Protein AF-A0A950K5I9-F1 (afdb_monomer)

Radius of gyration: 18.42 Å; Cα contacts (8 Å, |Δi|>4): 299; chains: 1; bounding box: 50×45×49 Å

Foldseek 3Di:
DPVVVVLVVLVVVLVCLLPDAFCADVVLPGRGDCLVNLLSCLVSVPDCPDPSNVVSLVCLQPDADAFLLSLLSSLQNCLSVALQVCLLVLLLSLQQLLQQQAPQLAGAGGGHDPCSVDQADKDFDDDDDDDPDDDDDPDDPPRDDHDDAGIAGEGDHD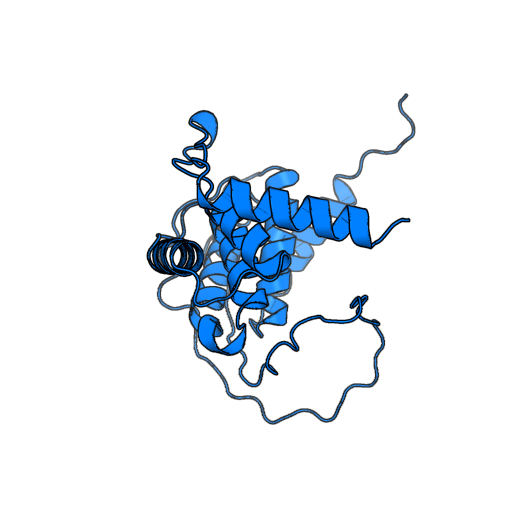HHHHNDHDDVSRVSSVSSVVSSVSSRYDYDDPSVVSNVVCVVVVDDDPPDD

Secondary structure (DSSP, 8-state):
--HHHHHHHHHHHHHHHTTPPPPPBGGGTBS--HHHHHHHHHHTT--TT-HHHHHHHHHHHHS----HHHHHHHHHHHHHHHTTTTHHHHHHHHHHHHHTB-TTS-B-S----GGGG----EEEPP--------------TTPPPPPPP-EEEE----S---S--BHHHHHHHHHHHHHHHHTTEE--HHHHHHHHHHHHHTPPPS---

pLDDT: mean 87.76, std 17.16, range [29.97, 98.56]

Mean predicted aligned error: 7.02 Å

Sequence (209 aa):
MDQTRVDGAVRKGLAYLKTAKTPGFDYAKIADTYELVLLTFVTGGVSETDDKYQEYLKRLLEEPLERTYKVVLQAMILEEIDRVKFQGRIAQCAQFLLDNQCVNGQWSYGEPSAYVKDPGPSTAVATPAPSRDGAREFGAPGKKEKPKVRSKIAVKKMKDGPATGDNSNSQYAALGLRACHDAGILLPKDPMQLARKWWIESQHDKSED

Structure (mmCIF, N/CA/C/O backbone):
data_AF-A0A950K5I9-F1
#
_entry.id   AF-A0A950K5I9-F1
#
loop_
_atom_site.group_PDB
_atom_site.id
_atom_site.type_symbol
_atom_site.label_atom_id
_atom_site.label_alt_id
_atom_site.label_comp_id
_atom_site.label_asym_id
_atom_site.label_entity_id
_atom_site.label_seq_id
_atom_site.pdbx_PDB_ins_code
_atom_site.Cartn_x
_atom_site.Cartn_y
_atom_site.Cartn_z
_atom_site.occupancy
_atom_site.B_iso_or_equiv
_atom_site.auth_seq_id
_atom_site.auth_comp_id
_atom_site.auth_asym_id
_atom_site.auth_atom_id
_atom_site.pdbx_PDB_model_num
ATOM 1 N N . MET A 1 1 ? 0.976 -15.305 28.894 1.00 67.38 1 MET A N 1
ATOM 2 C CA . MET A 1 1 ? 0.671 -13.872 28.687 1.00 67.38 1 MET A CA 1
ATOM 3 C C . MET A 1 1 ? -0.686 -13.580 29.298 1.00 67.38 1 MET A C 1
ATOM 5 O O . MET A 1 1 ? -1.560 -14.426 29.186 1.00 67.38 1 MET A O 1
ATOM 9 N N . ASP A 1 2 ? -0.854 -12.424 29.937 1.00 89.88 2 ASP A N 1
ATOM 10 C CA . ASP A 1 2 ? -2.157 -11.961 30.429 1.00 89.88 2 ASP A CA 1
ATOM 11 C C . ASP A 1 2 ? -2.895 -11.226 29.301 1.00 89.88 2 ASP A C 1
ATOM 13 O O . ASP A 1 2 ? -2.560 -10.084 28.975 1.00 89.88 2 ASP A O 1
ATOM 17 N N . GLN A 1 3 ? -3.873 -11.900 28.689 1.00 89.50 3 GLN A N 1
ATOM 18 C CA . GLN A 1 3 ? -4.628 -11.364 27.554 1.00 89.50 3 GLN A CA 1
ATOM 19 C C . GLN A 1 3 ? -5.421 -10.104 27.929 1.00 89.50 3 GLN A C 1
ATOM 21 O O . GLN A 1 3 ? -5.460 -9.151 27.158 1.00 89.50 3 GLN A O 1
ATOM 26 N N . THR A 1 4 ? -5.960 -10.031 29.148 1.00 91.25 4 THR A N 1
ATOM 27 C CA . THR A 1 4 ? -6.748 -8.878 29.615 1.00 91.25 4 THR A CA 1
ATOM 28 C C . THR A 1 4 ? -5.899 -7.613 29.668 1.00 91.25 4 THR A C 1
ATOM 30 O O . THR A 1 4 ? -6.337 -6.529 29.272 1.00 91.25 4 THR A O 1
ATOM 33 N N . ARG A 1 5 ? -4.654 -7.742 30.141 1.00 92.50 5 ARG A N 1
ATOM 34 C CA . ARG A 1 5 ? -3.698 -6.631 30.169 1.00 92.50 5 ARG A CA 1
ATOM 35 C C . ARG A 1 5 ? -3.308 -6.185 28.760 1.00 92.50 5 ARG A C 1
ATOM 37 O O . ARG A 1 5 ? -3.193 -4.980 28.531 1.00 92.50 5 ARG A O 1
ATOM 44 N N . VAL A 1 6 ? -3.130 -7.128 27.832 1.00 89.31 6 VAL A N 1
ATOM 45 C CA . VAL A 1 6 ? -2.849 -6.834 26.416 1.00 89.31 6 VAL A CA 1
ATOM 46 C C . VAL A 1 6 ? -4.018 -6.072 25.788 1.00 89.31 6 VAL A C 1
ATOM 48 O O . VAL A 1 6 ? -3.818 -4.972 25.274 1.00 89.31 6 VAL A O 1
ATOM 51 N N . ASP A 1 7 ? -5.246 -6.568 25.927 1.00 86.81 7 ASP A N 1
ATOM 52 C CA . ASP A 1 7 ? -6.447 -5.930 25.370 1.00 86.81 7 ASP A CA 1
ATOM 53 C C . ASP A 1 7 ? -6.703 -4.549 25.997 1.00 86.81 7 ASP A C 1
ATOM 55 O O . ASP A 1 7 ? -7.134 -3.600 25.337 1.00 86.81 7 ASP A O 1
ATOM 59 N N . GLY A 1 8 ? -6.405 -4.401 27.291 1.00 90.69 8 GLY A N 1
ATOM 60 C CA . GLY A 1 8 ? -6.431 -3.116 27.985 1.00 90.69 8 GLY A CA 1
ATOM 61 C C . GLY A 1 8 ? -5.440 -2.104 27.402 1.00 90.69 8 GLY A C 1
ATOM 62 O O . GLY A 1 8 ? -5.790 -0.933 27.245 1.00 90.69 8 GLY A O 1
ATOM 63 N N . ALA A 1 9 ? -4.226 -2.539 27.057 1.00 93.00 9 ALA A N 1
ATOM 64 C CA . ALA A 1 9 ? -3.223 -1.686 26.423 1.00 93.00 9 ALA A CA 1
ATOM 65 C C . ALA A 1 9 ? -3.631 -1.288 24.995 1.00 93.00 9 ALA A C 1
ATOM 67 O O . ALA A 1 9 ? -3.554 -0.106 24.657 1.00 93.00 9 ALA A O 1
ATOM 68 N N . VAL A 1 10 ? -4.147 -2.235 24.201 1.00 90.56 10 VAL A N 1
ATOM 69 C CA . VAL A 1 10 ? -4.661 -1.976 22.844 1.00 90.56 10 VAL A CA 1
ATOM 70 C C . VAL A 1 10 ? -5.763 -0.916 22.879 1.00 90.56 10 VAL A C 1
ATOM 72 O O . VAL A 1 10 ? -5.663 0.093 22.184 1.00 90.56 10 VAL A O 1
ATOM 75 N N . ARG A 1 11 ? -6.770 -1.068 23.751 1.00 90.56 11 ARG A N 1
ATOM 76 C CA . ARG A 1 11 ? -7.866 -0.089 23.870 1.00 90.56 11 ARG A CA 1
ATOM 77 C C . ARG A 1 11 ? -7.378 1.316 24.223 1.00 90.56 11 ARG A C 1
ATOM 79 O O . ARG A 1 11 ? -7.862 2.286 23.646 1.00 90.56 11 ARG A O 1
ATOM 86 N N . LYS A 1 12 ? -6.416 1.438 25.144 1.00 95.44 12 LYS A N 1
ATOM 87 C CA . LYS A 1 12 ? -5.829 2.738 25.514 1.00 95.44 12 LYS A CA 1
ATOM 88 C C . LYS A 1 12 ? -5.071 3.373 24.349 1.00 95.44 12 LYS A C 1
ATOM 90 O O . LYS A 1 12 ? -5.231 4.566 24.113 1.00 95.44 12 LYS A O 1
ATOM 95 N N . GLY A 1 13 ? -4.296 2.578 23.609 1.00 95.69 13 GLY A N 1
ATOM 96 C CA . GLY A 1 13 ? -3.590 3.037 22.412 1.00 95.69 13 GLY A CA 1
ATOM 97 C C . GLY A 1 13 ? -4.551 3.549 21.339 1.00 95.69 13 GLY A C 1
ATOM 98 O O . GLY A 1 13 ? -4.384 4.662 20.849 1.00 95.69 13 GLY A O 1
ATOM 99 N N . LEU A 1 14 ? -5.610 2.791 21.040 1.00 93.69 14 LEU A N 1
ATOM 100 C CA . LEU A 1 14 ? -6.636 3.203 20.077 1.00 93.69 14 LEU A CA 1
ATOM 101 C C . LEU A 1 14 ? -7.353 4.486 20.514 1.00 93.69 14 LEU A C 1
ATOM 103 O O . LEU A 1 14 ? -7.553 5.376 19.696 1.00 93.69 14 LEU A O 1
ATOM 107 N N . ALA A 1 15 ? -7.702 4.613 21.799 1.00 95.06 15 ALA A N 1
ATOM 108 C CA . ALA A 1 15 ? -8.333 5.821 22.329 1.00 95.06 15 ALA A CA 1
ATOM 109 C C . ALA A 1 15 ? -7.427 7.058 22.206 1.00 95.06 15 ALA A C 1
ATOM 111 O O . ALA A 1 15 ? -7.902 8.122 21.819 1.00 95.06 15 ALA A O 1
ATOM 112 N N . TYR A 1 16 ? -6.128 6.913 22.482 1.00 97.38 16 TYR A N 1
ATOM 113 C CA . TYR A 1 16 ? -5.149 7.984 22.287 1.00 97.38 16 TYR A CA 1
ATOM 114 C C . TYR A 1 16 ? -5.026 8.388 20.811 1.00 97.38 16 TYR A C 1
ATOM 116 O O . TYR A 1 16 ? -5.073 9.569 20.476 1.00 97.38 16 TYR A O 1
ATOM 124 N N . LEU A 1 17 ? -4.922 7.411 19.909 1.00 96.25 17 LEU A N 1
ATOM 125 C CA . LEU A 1 17 ? -4.746 7.667 18.479 1.00 96.25 17 LEU A CA 1
ATOM 126 C C . LEU A 1 17 ? -5.939 8.381 17.825 1.00 96.25 17 LEU A C 1
ATOM 128 O O . LEU A 1 17 ? -5.758 9.034 16.803 1.00 96.25 17 LEU A O 1
ATOM 132 N N . LYS A 1 18 ? -7.141 8.322 18.414 1.00 95.06 18 LYS A N 1
ATOM 133 C CA . LYS A 1 18 ? -8.302 9.096 17.934 1.00 95.06 18 LYS A CA 1
ATOM 134 C C . LYS A 1 18 ? -8.146 1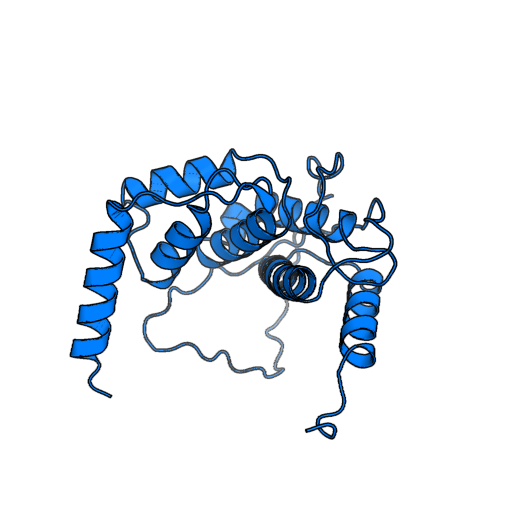0.607 18.106 1.00 95.06 18 LYS A C 1
ATOM 136 O O . LYS A 1 18 ? -8.784 11.362 17.378 1.00 95.06 18 LYS A O 1
ATOM 141 N N . THR A 1 19 ? -7.326 11.052 19.056 1.00 95.25 19 THR A N 1
ATOM 142 C CA . THR A 1 19 ? -7.135 12.478 19.369 1.00 95.25 19 THR A CA 1
ATOM 143 C C . THR A 1 19 ? -5.732 12.982 19.039 1.00 95.25 19 THR A C 1
ATOM 145 O O . THR A 1 19 ? -5.515 14.192 18.964 1.00 95.25 19 THR A O 1
ATOM 148 N N . ALA A 1 20 ? -4.777 12.075 18.831 1.00 94.19 20 ALA A N 1
ATOM 149 C CA . ALA A 1 20 ? -3.404 12.417 18.505 1.00 94.19 20 ALA A CA 1
ATOM 150 C C . ALA A 1 20 ? -3.291 13.105 17.135 1.00 94.19 20 ALA A C 1
ATOM 152 O O . ALA A 1 20 ? -3.956 12.739 16.166 1.00 94.19 20 ALA A O 1
ATOM 153 N N . LYS A 1 21 ? -2.385 14.083 17.045 1.00 93.12 21 LYS A N 1
ATOM 154 C CA . LYS A 1 21 ? -1.933 14.609 15.754 1.00 93.12 21 LYS A CA 1
ATOM 155 C C . LYS A 1 21 ? -0.969 13.616 15.121 1.00 93.12 21 LYS A C 1
ATOM 157 O O . LYS A 1 21 ? -0.127 13.038 15.806 1.00 93.12 21 LYS A O 1
ATOM 162 N N . THR A 1 22 ? -1.069 13.465 13.814 1.00 93.25 22 THR A N 1
ATOM 163 C CA . THR A 1 22 ? -0.202 12.601 13.020 1.00 93.25 22 THR A CA 1
ATOM 164 C C . THR A 1 22 ? 0.936 13.430 12.418 1.00 93.25 22 THR A C 1
ATOM 166 O O . THR A 1 22 ? 0.691 14.530 11.917 1.00 93.25 22 THR A O 1
ATOM 169 N N . PRO A 1 23 ? 2.200 12.980 12.533 1.00 91.62 23 PRO A N 1
ATOM 170 C CA . PRO A 1 23 ? 3.343 13.756 12.069 1.00 91.62 23 PRO A CA 1
ATOM 171 C C . PRO A 1 23 ? 3.538 13.644 10.552 1.00 91.62 23 PRO A C 1
ATOM 173 O O . PRO A 1 23 ? 3.160 12.647 9.931 1.00 91.62 23 PRO A O 1
ATOM 176 N N . GLY A 1 24 ? 4.195 14.653 9.982 1.00 89.44 24 GLY A N 1
ATOM 177 C CA . GLY A 1 24 ? 4.825 14.596 8.665 1.00 89.44 24 GLY A CA 1
ATOM 178 C C . GLY A 1 24 ? 6.337 14.366 8.763 1.00 89.44 24 GLY A C 1
ATOM 179 O O . GLY A 1 24 ? 6.924 14.417 9.844 1.00 89.44 24 GLY A O 1
ATOM 180 N N . PHE A 1 25 ? 6.968 14.128 7.617 1.00 85.56 25 PHE A N 1
ATOM 181 C CA . PHE A 1 25 ? 8.405 13.946 7.451 1.00 85.56 25 PHE A CA 1
ATOM 182 C C . PHE A 1 25 ? 8.892 14.718 6.218 1.00 85.56 25 PHE A C 1
ATOM 184 O O . PHE A 1 25 ? 8.750 14.254 5.081 1.00 85.56 25 PHE A O 1
ATOM 191 N N . ASP A 1 26 ? 9.501 15.883 6.449 1.00 84.19 26 ASP A N 1
ATOM 192 C CA . ASP A 1 26 ? 9.918 16.807 5.384 1.00 84.19 26 ASP A CA 1
ATOM 193 C C . ASP A 1 26 ? 10.929 16.186 4.414 1.00 84.19 26 ASP A C 1
ATOM 195 O O . ASP A 1 26 ? 10.791 16.331 3.199 1.00 84.19 26 ASP A O 1
ATOM 199 N N . TYR A 1 27 ? 11.905 15.425 4.925 1.00 78.75 27 TYR A N 1
ATOM 200 C CA . TYR A 1 27 ? 12.930 14.784 4.090 1.00 78.75 27 TYR A CA 1
ATOM 201 C C . TYR A 1 27 ? 12.336 13.790 3.077 1.00 78.75 27 TYR A C 1
ATOM 203 O O . TYR A 1 27 ? 12.890 13.603 1.996 1.00 78.75 27 TYR A O 1
ATOM 211 N N . ALA A 1 28 ? 11.192 13.181 3.405 1.00 74.75 28 ALA A N 1
ATOM 212 C CA . ALA A 1 28 ? 10.468 12.250 2.544 1.00 74.75 28 ALA A CA 1
ATOM 213 C C . ALA A 1 28 ? 9.311 12.922 1.780 1.00 74.75 28 ALA A C 1
ATOM 215 O O . ALA A 1 28 ? 8.589 12.248 1.043 1.00 74.75 28 ALA A O 1
ATOM 216 N N . LYS A 1 29 ? 9.120 14.242 1.945 1.00 82.75 29 LYS A N 1
ATOM 217 C CA . LYS A 1 29 ? 7.990 15.012 1.395 1.00 82.75 29 LYS A CA 1
ATOM 218 C C . LYS A 1 29 ? 6.633 14.397 1.760 1.00 82.75 29 LYS A C 1
ATOM 220 O O . LYS A 1 29 ? 5.731 14.323 0.925 1.00 82.75 29 LYS A O 1
ATOM 225 N N . ILE A 1 30 ? 6.504 13.921 2.998 1.00 85.44 30 ILE A N 1
ATOM 226 C CA . ILE A 1 30 ? 5.269 13.355 3.545 1.00 85.44 30 ILE A CA 1
ATOM 227 C C . ILE A 1 30 ? 4.677 14.393 4.492 1.00 85.44 30 ILE A C 1
ATOM 229 O O . ILE A 1 30 ? 5.243 14.651 5.545 1.00 85.44 30 ILE A O 1
ATOM 233 N N . ALA A 1 31 ? 3.543 14.992 4.136 1.00 88.06 31 ALA A N 1
ATOM 234 C CA . ALA A 1 31 ? 2.914 16.008 4.983 1.00 88.06 31 ALA A CA 1
ATOM 235 C C . ALA A 1 31 ? 2.258 15.417 6.243 1.00 88.06 31 ALA A C 1
ATOM 237 O O . ALA A 1 31 ? 2.098 16.110 7.243 1.00 88.06 31 ALA A O 1
ATOM 238 N N . ASP A 1 32 ? 1.852 14.147 6.182 1.00 92.81 32 ASP A N 1
ATOM 239 C CA . ASP A 1 32 ? 1.067 13.475 7.214 1.00 92.81 32 ASP A CA 1
ATOM 240 C C . ASP A 1 32 ? 1.152 11.947 7.041 1.00 92.81 32 ASP A C 1
ATOM 242 O O . ASP A 1 32 ? 1.371 11.462 5.927 1.00 92.81 32 ASP A O 1
ATOM 246 N N . THR A 1 33 ? 0.947 11.209 8.129 1.00 93.81 33 THR A N 1
ATOM 247 C CA . THR A 1 33 ? 1.044 9.745 8.250 1.00 93.81 33 THR A CA 1
ATOM 248 C C . THR A 1 33 ? -0.210 9.097 8.846 1.00 93.81 33 THR A C 1
ATOM 250 O O . THR A 1 33 ? -0.153 8.027 9.461 1.00 93.81 33 THR A O 1
ATOM 253 N N . TYR A 1 34 ? -1.368 9.734 8.676 1.00 96.62 34 TYR A N 1
ATOM 254 C CA . TYR A 1 34 ? -2.659 9.234 9.155 1.00 96.62 34 TYR A CA 1
ATOM 255 C C . TYR A 1 34 ? -3.011 7.814 8.682 1.00 96.62 34 TYR A C 1
ATOM 257 O O . TYR A 1 34 ? -3.768 7.118 9.356 1.00 96.62 34 TYR A O 1
ATOM 265 N N . GLU A 1 35 ? -2.439 7.335 7.577 1.00 96.50 35 GLU A N 1
ATOM 266 C CA . GLU A 1 35 ? -2.636 5.973 7.077 1.00 96.50 35 GLU A CA 1
ATOM 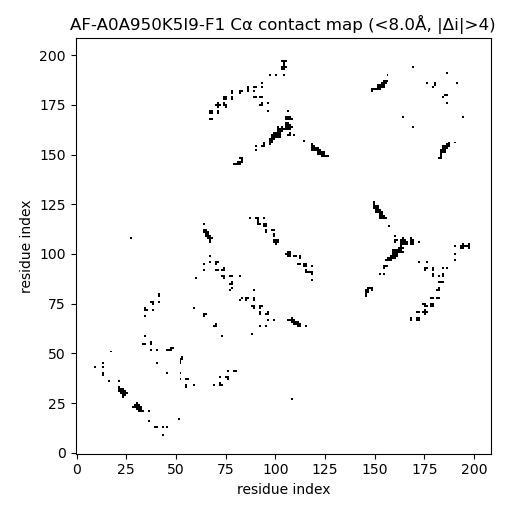267 C C . GLU A 1 35 ? -2.120 4.926 8.065 1.00 96.50 35 GLU A C 1
ATOM 269 O O . GLU A 1 35 ? -2.731 3.871 8.211 1.00 96.50 35 GLU A O 1
ATOM 274 N N . LEU A 1 36 ? -1.042 5.218 8.801 1.00 96.06 36 LEU A N 1
ATOM 275 C CA . LEU A 1 36 ? -0.555 4.332 9.862 1.00 96.06 36 LEU A CA 1
ATOM 276 C C . LEU A 1 36 ? -1.572 4.228 11.004 1.00 96.06 36 LEU A C 1
ATOM 278 O O . LEU A 1 36 ? -1.792 3.146 11.555 1.00 96.06 36 LEU A O 1
ATOM 282 N N . VAL A 1 37 ? -2.231 5.340 11.336 1.00 97.38 37 VAL A N 1
ATOM 283 C CA . VAL A 1 37 ? -3.291 5.356 12.349 1.00 97.38 37 VAL A CA 1
ATOM 284 C C . VAL A 1 37 ? -4.517 4.599 11.853 1.00 97.38 37 VAL A C 1
ATOM 286 O O . VAL A 1 37 ? -5.044 3.766 12.587 1.00 97.38 37 VAL A O 1
ATOM 289 N N . LEU A 1 38 ? -4.928 4.803 10.600 1.00 97.69 38 LEU A N 1
ATOM 290 C CA . LEU A 1 38 ? -6.046 4.065 10.018 1.00 97.69 38 LEU A CA 1
ATOM 291 C C . LEU A 1 38 ? -5.760 2.559 9.937 1.00 97.69 38 LEU A C 1
ATOM 293 O O . LEU A 1 38 ? -6.611 1.765 10.327 1.00 97.69 38 LEU A O 1
ATOM 297 N N . LEU A 1 39 ? -4.559 2.144 9.521 1.00 96.56 39 LEU A N 1
ATOM 298 C CA . LEU A 1 39 ? -4.157 0.733 9.549 1.00 96.56 39 LEU A CA 1
ATOM 299 C C . LEU A 1 39 ? -4.232 0.156 10.969 1.00 96.56 39 LEU A C 1
ATOM 301 O O . LEU A 1 39 ? -4.694 -0.972 11.164 1.00 96.56 39 LEU A O 1
ATOM 305 N N . THR A 1 40 ? -3.831 0.944 11.969 1.00 95.62 40 THR A N 1
ATOM 306 C CA . THR A 1 40 ? -3.937 0.560 13.382 1.00 95.62 40 THR A CA 1
ATOM 307 C C . THR A 1 40 ? -5.396 0.431 13.820 1.00 95.62 40 THR A C 1
ATOM 309 O O . THR A 1 40 ? -5.730 -0.511 14.532 1.00 95.62 40 THR A O 1
ATOM 312 N N . PHE A 1 41 ? -6.288 1.319 13.372 1.00 95.25 41 PHE A N 1
ATOM 313 C CA . PHE A 1 41 ? -7.724 1.233 13.650 1.00 95.25 41 PHE A CA 1
ATOM 314 C C . PHE A 1 41 ? -8.361 -0.015 13.047 1.00 95.25 41 PHE A C 1
ATOM 316 O O . PHE A 1 41 ? -9.081 -0.722 13.751 1.00 95.25 41 PHE A O 1
ATOM 323 N N . VAL A 1 42 ? -8.058 -0.307 11.780 1.00 93.62 42 VAL A N 1
ATOM 324 C CA . VAL A 1 42 ? -8.535 -1.510 11.086 1.00 93.62 42 VAL A CA 1
ATOM 325 C C . VAL A 1 42 ? -8.062 -2.767 11.817 1.00 93.62 42 VAL A C 1
ATOM 327 O O . VAL A 1 42 ? -8.870 -3.621 12.172 1.00 93.62 42 VAL A O 1
ATOM 330 N N . THR A 1 43 ? -6.766 -2.848 12.124 1.00 90.25 43 THR A N 1
ATOM 331 C CA . THR A 1 43 ? -6.174 -4.012 12.805 1.00 90.25 43 THR A CA 1
ATOM 332 C C . THR A 1 43 ? -6.662 -4.150 14.251 1.00 90.25 43 THR A C 1
ATOM 334 O O . THR A 1 43 ? -6.836 -5.257 14.752 1.00 90.25 43 THR A O 1
ATOM 337 N N . GLY A 1 44 ? -6.887 -3.024 14.931 1.00 88.25 44 GLY A N 1
ATOM 338 C CA . GLY A 1 44 ? -7.352 -2.958 16.314 1.00 88.25 44 GLY A CA 1
ATOM 339 C C . GLY A 1 44 ? -8.866 -3.097 16.490 1.00 88.25 44 GLY A C 1
ATOM 340 O O . GLY A 1 44 ? -9.339 -3.016 17.622 1.00 88.25 44 GLY A O 1
ATOM 341 N N . GLY A 1 45 ? -9.629 -3.284 15.408 1.00 88.31 45 GLY A N 1
ATOM 342 C CA . GLY A 1 45 ? -11.076 -3.500 15.468 1.00 88.31 45 GLY A CA 1
ATOM 343 C C . GLY A 1 45 ? -11.888 -2.261 15.856 1.00 88.31 45 GLY A C 1
ATOM 344 O O . GLY A 1 45 ? -12.954 -2.388 16.459 1.00 88.31 45 GLY A O 1
ATOM 345 N N . VAL A 1 46 ? -11.404 -1.057 15.538 1.00 92.12 46 VAL A N 1
ATOM 346 C CA . VAL A 1 46 ? -12.230 0.156 15.646 1.00 92.12 46 VAL A CA 1
ATOM 347 C C . VAL A 1 46 ? -13.398 0.041 14.663 1.00 92.12 46 VAL A C 1
ATOM 349 O O . VAL A 1 46 ? -13.206 -0.377 13.523 1.00 92.12 46 VAL A O 1
ATOM 352 N N . SER A 1 47 ? -14.607 0.403 15.108 1.00 91.31 47 SER A N 1
ATOM 353 C CA . SER A 1 47 ? -15.804 0.366 14.259 1.00 91.31 47 SER A CA 1
ATOM 354 C C . SER A 1 47 ? -15.603 1.191 12.991 1.00 91.31 47 SER A C 1
ATOM 356 O O . SER A 1 47 ? -15.159 2.335 13.065 1.00 91.31 47 SER A O 1
ATOM 358 N N . GLU A 1 48 ? -16.021 0.656 11.843 1.00 90.06 48 GLU A N 1
ATOM 359 C CA . GLU A 1 48 ? -16.030 1.413 10.588 1.00 90.06 48 GLU A CA 1
ATOM 360 C C . GLU A 1 48 ? -16.949 2.636 10.674 1.00 90.06 48 GLU A C 1
ATOM 362 O O . GLU A 1 48 ? -16.734 3.597 9.957 1.00 90.06 48 GLU A O 1
ATOM 367 N N . THR A 1 49 ? -17.945 2.651 11.561 1.00 92.75 49 THR A N 1
ATOM 368 C CA . THR A 1 49 ? -18.833 3.811 11.755 1.00 92.75 49 THR A CA 1
ATOM 369 C C . THR A 1 49 ? -18.235 4.908 12.639 1.00 92.75 49 THR A C 1
ATOM 371 O O . THR A 1 49 ? -18.932 5.866 12.950 1.00 92.75 49 THR A O 1
ATOM 374 N N . ASP A 1 50 ? -17.000 4.752 13.120 1.00 95.81 50 ASP A N 1
ATOM 375 C CA . ASP A 1 50 ? -16.319 5.773 13.918 1.00 95.81 50 ASP A CA 1
ATOM 376 C C . ASP A 1 50 ? -15.962 6.995 13.056 1.00 95.81 50 ASP A C 1
ATOM 378 O O . ASP A 1 50 ? -15.425 6.856 11.956 1.00 95.81 50 ASP A O 1
ATOM 382 N N . ASP A 1 51 ? -16.230 8.201 13.561 1.00 97.62 51 ASP A N 1
ATOM 383 C CA . ASP A 1 51 ? -16.045 9.440 12.795 1.00 97.62 51 ASP A CA 1
ATOM 384 C C . ASP A 1 51 ? -14.597 9.628 12.329 1.00 97.62 51 ASP A C 1
ATOM 386 O O . ASP A 1 51 ? -14.352 10.010 11.182 1.00 97.62 51 ASP A O 1
ATOM 390 N N . LYS A 1 52 ? -13.617 9.309 13.188 1.00 96.81 52 LYS A N 1
ATOM 391 C CA . LYS A 1 52 ? -12.196 9.475 12.859 1.00 96.81 52 LYS A CA 1
ATOM 392 C C . LYS A 1 52 ? -11.734 8.436 11.847 1.00 96.81 52 LYS A C 1
ATOM 394 O O . LYS A 1 52 ? -10.928 8.733 10.965 1.00 96.81 52 LYS A O 1
ATOM 399 N N . TYR A 1 53 ? -12.273 7.224 11.952 1.00 97.06 53 TYR A N 1
ATOM 400 C CA . TYR A 1 53 ? -12.080 6.182 10.951 1.00 97.06 53 TYR A CA 1
ATOM 401 C C . TYR A 1 53 ? -12.595 6.636 9.579 1.00 97.06 53 TYR A C 1
ATOM 403 O O . TYR A 1 53 ? -11.866 6.545 8.591 1.00 97.06 53 TYR A O 1
ATOM 411 N N . GLN A 1 54 ? -13.827 7.152 9.512 1.00 97.88 54 GLN A N 1
ATOM 412 C CA . GLN A 1 54 ? -14.435 7.613 8.260 1.00 97.88 54 GLN A CA 1
ATOM 413 C C . GLN A 1 54 ? -13.715 8.831 7.675 1.00 97.88 54 GLN A C 1
ATOM 415 O O . GLN A 1 54 ? -13.508 8.883 6.463 1.00 97.88 54 GLN A O 1
ATOM 420 N N . GLU A 1 55 ? -13.270 9.770 8.516 1.00 97.38 55 GLU A N 1
ATOM 421 C CA . GLU A 1 55 ? -12.430 10.904 8.110 1.00 97.38 55 GLU A CA 1
ATOM 422 C C . GLU A 1 55 ? -11.171 10.419 7.374 1.00 97.38 55 GLU A C 1
ATOM 424 O O . GLU A 1 55 ? -10.898 10.838 6.246 1.00 97.38 55 GLU A O 1
ATOM 429 N N . TYR A 1 56 ? -10.423 9.497 7.985 1.00 98.00 56 TYR A N 1
ATOM 430 C CA . TYR A 1 56 ? -9.189 8.976 7.405 1.00 98.00 56 TYR A CA 1
ATOM 431 C C . TYR A 1 56 ? -9.425 8.084 6.191 1.00 98.00 56 TYR A C 1
ATOM 433 O O . TYR A 1 56 ? -8.676 8.189 5.223 1.00 98.00 56 TYR A O 1
ATOM 441 N N . LEU A 1 57 ? -10.466 7.249 6.188 1.00 97.88 57 LEU A N 1
ATOM 442 C CA . LEU A 1 57 ? -10.802 6.439 5.017 1.00 97.88 57 LEU A CA 1
ATOM 443 C C . LEU A 1 57 ? -11.185 7.324 3.826 1.00 97.88 57 LEU A C 1
ATOM 445 O O . LEU A 1 57 ? -10.726 7.079 2.711 1.00 97.88 57 LEU A O 1
ATOM 449 N N . LYS A 1 58 ? -11.984 8.372 4.054 1.00 97.94 58 LYS A N 1
ATOM 450 C CA . LYS A 1 58 ? -12.338 9.341 3.014 1.00 97.94 58 LYS A CA 1
ATOM 451 C C . LYS A 1 58 ? -11.086 9.999 2.441 1.00 97.94 58 LYS A C 1
ATOM 453 O O . LYS A 1 58 ? -10.879 9.957 1.231 1.00 97.94 58 LYS A O 1
ATOM 458 N N . ARG A 1 59 ? -10.229 10.541 3.310 1.00 97.12 59 ARG A N 1
ATOM 459 C CA . ARG A 1 59 ? -8.983 11.196 2.898 1.00 97.12 59 ARG A CA 1
ATOM 460 C C . ARG A 1 59 ? -8.086 10.252 2.096 1.00 97.12 59 ARG A C 1
ATOM 462 O O . ARG A 1 59 ? -7.610 10.634 1.034 1.00 97.12 59 ARG A O 1
ATOM 469 N N . LEU A 1 60 ? -7.941 9.009 2.553 1.00 96.81 60 LEU A N 1
ATOM 470 C CA . LEU A 1 60 ? -7.176 7.970 1.870 1.00 96.81 60 LEU A C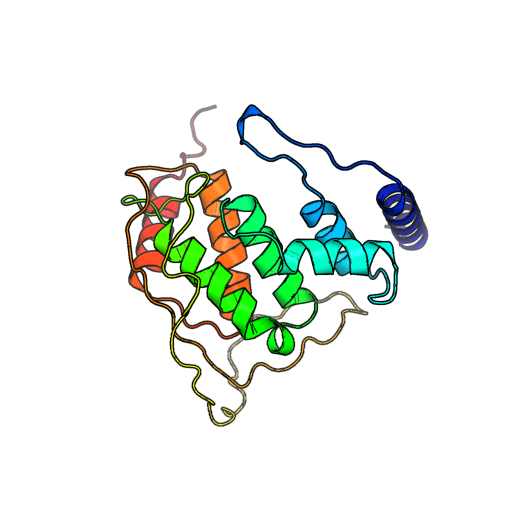A 1
ATOM 471 C C . LEU A 1 60 ? -7.698 7.740 0.446 1.00 96.81 60 LEU A C 1
ATOM 473 O O . LEU A 1 60 ? -6.910 7.697 -0.496 1.00 96.81 60 LEU A O 1
ATOM 477 N N . LEU A 1 61 ? -9.015 7.616 0.264 1.00 96.31 61 LEU A N 1
ATOM 478 C CA . LEU A 1 61 ? -9.632 7.397 -1.050 1.00 96.31 61 LEU A CA 1
ATOM 479 C C . LEU A 1 61 ? -9.495 8.600 -2.001 1.00 96.31 61 LEU A C 1
ATOM 481 O O . LEU A 1 61 ? -9.415 8.397 -3.213 1.00 96.31 61 LEU A O 1
ATOM 485 N N . GLU A 1 62 ? -9.464 9.822 -1.470 1.00 95.25 62 GLU A N 1
ATOM 486 C CA . GLU A 1 62 ? -9.365 11.067 -2.245 1.00 95.25 62 GLU A CA 1
ATOM 487 C C . GLU A 1 62 ? -7.918 11.447 -2.604 1.00 95.25 62 GLU A C 1
ATOM 489 O O . GLU A 1 62 ? -7.692 12.152 -3.589 1.00 95.25 62 GLU A O 1
ATOM 494 N N . GLU A 1 63 ? -6.928 10.983 -1.838 1.00 93.31 63 GLU A N 1
ATOM 495 C CA . GLU A 1 63 ? -5.532 11.387 -2.008 1.00 93.31 63 GLU A CA 1
ATOM 496 C C . GLU A 1 63 ? -4.917 10.852 -3.320 1.00 93.31 63 GLU A C 1
ATOM 498 O O . GLU A 1 63 ? -5.156 9.700 -3.701 1.00 93.31 63 GLU A O 1
ATOM 503 N N . PRO A 1 64 ? -4.112 11.644 -4.054 1.00 94.31 64 PRO A N 1
ATOM 504 C CA . PRO A 1 64 ? -3.404 11.144 -5.228 1.00 94.31 64 PRO A CA 1
ATOM 505 C C . PRO A 1 64 ? -2.356 10.078 -4.864 1.00 94.31 64 PRO A C 1
ATOM 507 O O . PRO A 1 64 ? -1.735 10.101 -3.801 1.00 94.31 64 PRO A O 1
ATOM 510 N N . LEU A 1 65 ? -2.129 9.131 -5.781 1.00 95.62 65 LEU A N 1
ATOM 511 C CA . LEU A 1 65 ? -1.085 8.114 -5.630 1.00 95.62 65 LEU A CA 1
ATOM 512 C C . LEU A 1 65 ? 0.269 8.693 -6.049 1.00 95.62 65 LEU A C 1
ATOM 514 O O . LEU A 1 65 ? 0.571 8.764 -7.241 1.00 95.62 65 LEU A O 1
ATOM 518 N N . GLU A 1 66 ? 1.077 9.109 -5.075 1.00 93.19 66 GLU A N 1
ATOM 519 C CA . GLU A 1 66 ? 2.340 9.812 -5.358 1.00 93.19 66 GLU A CA 1
ATOM 520 C C . GLU A 1 66 ? 3.564 9.228 -4.648 1.00 93.19 66 GLU A C 1
ATOM 522 O O . GLU A 1 66 ? 4.689 9.470 -5.083 1.00 93.19 66 GLU A O 1
ATOM 527 N N . ARG A 1 67 ? 3.370 8.477 -3.555 1.00 94.44 67 ARG A N 1
ATOM 528 C CA . ARG A 1 67 ? 4.457 8.008 -2.681 1.00 94.44 67 ARG A CA 1
ATOM 529 C C . ARG A 1 67 ? 4.325 6.535 -2.334 1.00 94.44 67 ARG A C 1
ATOM 531 O O . ARG A 1 67 ? 3.290 6.127 -1.812 1.00 94.44 67 ARG A O 1
ATOM 538 N N . THR A 1 68 ? 5.399 5.769 -2.524 1.00 95.81 68 THR A N 1
ATOM 539 C CA . THR A 1 68 ? 5.426 4.308 -2.321 1.00 95.81 68 THR A CA 1
ATOM 540 C C . THR A 1 68 ? 4.849 3.887 -0.970 1.00 95.81 68 THR A C 1
ATOM 542 O O . THR A 1 68 ? 3.906 3.103 -0.947 1.00 95.81 68 THR A O 1
ATOM 545 N N . TYR A 1 69 ? 5.315 4.461 0.146 1.00 94.50 69 TYR A N 1
ATOM 546 C CA . TYR A 1 69 ? 4.786 4.140 1.481 1.00 94.50 69 TYR A CA 1
ATOM 547 C C . TYR A 1 69 ? 3.276 4.355 1.600 1.00 94.50 69 TYR A C 1
ATOM 549 O O . TYR A 1 69 ? 2.558 3.479 2.079 1.00 94.50 69 TYR A O 1
ATOM 557 N N . LYS A 1 70 ? 2.783 5.503 1.129 1.00 95.44 70 LYS A N 1
ATOM 558 C CA . LYS A 1 70 ? 1.364 5.860 1.219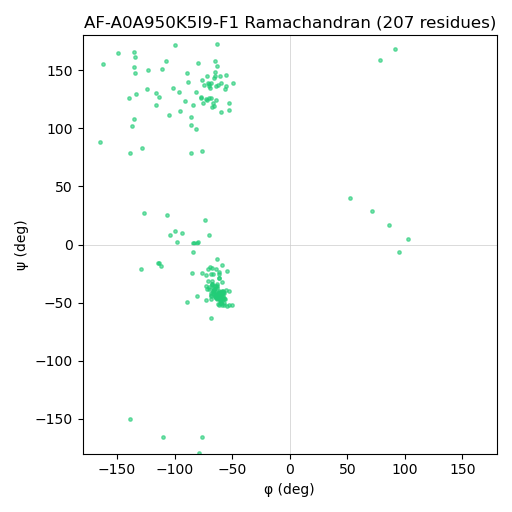 1.00 95.44 70 LYS A CA 1
ATOM 559 C C . LYS A 1 70 ? 0.499 4.916 0.387 1.00 95.44 70 LYS A C 1
ATOM 561 O O . LYS A 1 70 ? -0.514 4.418 0.868 1.00 95.44 70 LYS A O 1
ATOM 566 N N . VAL A 1 71 ? 0.940 4.615 -0.834 1.00 97.38 71 VAL A N 1
ATOM 567 C CA . VAL A 1 71 ? 0.232 3.711 -1.750 1.00 97.38 71 VAL A CA 1
ATOM 568 C C . VAL A 1 71 ? 0.218 2.273 -1.224 1.00 97.38 71 VAL A C 1
ATOM 570 O O . VAL A 1 71 ? -0.809 1.600 -1.301 1.00 97.38 71 VAL A O 1
ATOM 573 N N . VAL A 1 72 ? 1.325 1.804 -0.642 1.00 98.06 72 VAL A N 1
ATOM 574 C CA . VAL A 1 72 ? 1.398 0.484 0.004 1.00 98.06 72 VAL A CA 1
ATOM 575 C C . VAL A 1 72 ? 0.411 0.391 1.163 1.00 98.06 72 VAL A C 1
ATOM 577 O O . VAL A 1 72 ? -0.378 -0.554 1.214 1.00 98.06 72 VAL A O 1
ATOM 580 N N . LEU A 1 73 ? 0.425 1.374 2.070 1.00 98.00 73 LEU A N 1
ATOM 581 C CA . LEU A 1 73 ? -0.491 1.403 3.209 1.00 98.00 73 LEU A CA 1
ATOM 582 C C . LEU A 1 73 ? -1.942 1.443 2.735 1.00 98.00 73 LEU A C 1
ATOM 584 O O . LEU A 1 73 ? -2.766 0.694 3.249 1.00 98.00 73 LEU A O 1
ATOM 588 N N . GLN A 1 74 ? -2.247 2.229 1.702 1.00 98.44 74 GLN A N 1
ATOM 589 C CA . GLN A 1 74 ? -3.572 2.243 1.098 1.00 98.44 74 GLN A CA 1
ATOM 590 C C . GLN A 1 74 ? -3.997 0.870 0.563 1.00 98.44 74 GLN A C 1
ATOM 592 O O . GLN A 1 74 ? -5.110 0.439 0.859 1.00 98.44 74 GLN A O 1
ATOM 597 N N . ALA A 1 75 ? -3.139 0.161 -0.175 1.00 98.56 75 ALA A N 1
ATOM 598 C CA . ALA A 1 75 ? -3.463 -1.179 -0.663 1.00 98.56 75 ALA A CA 1
ATOM 599 C C . ALA A 1 75 ? -3.760 -2.152 0.491 1.00 98.56 75 ALA A C 1
ATOM 601 O O . ALA A 1 75 ? -4.766 -2.858 0.451 1.00 98.56 75 ALA A O 1
ATOM 602 N N . MET A 1 76 ? -2.921 -2.149 1.531 1.00 98.56 76 MET A N 1
ATOM 603 C CA . MET A 1 76 ? -3.079 -3.012 2.708 1.00 98.56 76 MET A CA 1
ATOM 604 C C . MET A 1 76 ? -4.357 -2.694 3.493 1.00 98.56 76 MET A C 1
ATOM 606 O O . MET A 1 76 ? -5.109 -3.599 3.841 1.00 98.56 76 MET A O 1
ATOM 610 N N . ILE A 1 77 ? -4.625 -1.410 3.739 1.00 98.25 77 ILE A N 1
ATOM 611 C CA . ILE A 1 77 ? -5.817 -0.944 4.455 1.00 98.25 77 ILE A CA 1
ATOM 612 C C . ILE A 1 77 ? -7.078 -1.356 3.695 1.00 98.25 77 ILE A C 1
ATOM 614 O O . ILE A 1 77 ? -7.967 -1.972 4.270 1.00 98.25 77 ILE A O 1
ATOM 618 N N . LEU A 1 78 ? -7.165 -1.048 2.400 1.00 98.06 78 LEU A N 1
ATOM 619 C CA . LEU A 1 78 ? -8.373 -1.317 1.620 1.00 98.06 78 LEU A CA 1
ATOM 620 C C . LEU A 1 78 ? -8.628 -2.817 1.428 1.00 98.06 78 LEU A C 1
ATOM 622 O O . LEU A 1 78 ? -9.788 -3.230 1.422 1.00 98.06 78 LEU A O 1
ATOM 626 N N . GLU A 1 79 ? -7.570 -3.624 1.302 1.00 97.62 79 GLU A N 1
ATOM 627 C CA . GLU A 1 79 ? -7.684 -5.085 1.252 1.00 97.62 79 GLU A CA 1
ATOM 628 C C . GLU A 1 79 ? -8.257 -5.646 2.560 1.00 97.62 79 GLU A C 1
ATOM 630 O O . GLU A 1 79 ? -9.174 -6.470 2.522 1.00 97.62 79 GLU A O 1
ATOM 635 N N . GLU A 1 80 ? -7.778 -5.153 3.705 1.00 95.69 80 GLU A N 1
ATOM 636 C CA . GLU A 1 80 ? -8.233 -5.592 5.025 1.00 95.69 80 GLU A CA 1
ATOM 637 C C . GLU A 1 80 ? -9.669 -5.130 5.333 1.00 95.69 80 GLU A C 1
ATOM 639 O O . GLU A 1 80 ? -10.444 -5.882 5.925 1.00 95.69 80 GLU A O 1
ATOM 644 N N . ILE A 1 81 ? -10.057 -3.924 4.900 1.00 94.88 81 ILE A N 1
ATOM 645 C CA . ILE A 1 81 ? -11.420 -3.407 5.089 1.00 94.88 81 ILE A CA 1
ATOM 646 C C . ILE A 1 81 ? -12.413 -4.198 4.240 1.00 94.88 81 ILE A C 1
ATOM 648 O O . ILE A 1 81 ? -13.327 -4.827 4.780 1.00 94.88 81 ILE A O 1
ATOM 652 N N . ASP A 1 82 ? -12.260 -4.129 2.916 1.00 95.06 82 ASP A N 1
ATOM 653 C CA . ASP A 1 82 ? -13.127 -4.798 1.951 1.00 95.06 82 ASP A CA 1
ATOM 654 C C . ASP A 1 82 ? -12.460 -4.823 0.567 1.00 95.06 82 ASP A C 1
ATOM 656 O O . ASP A 1 82 ? -12.670 -3.962 -0.298 1.00 95.06 82 ASP A O 1
ATOM 660 N N . ARG A 1 83 ? -11.668 -5.872 0.342 1.00 96.06 83 ARG A N 1
ATOM 661 C CA . ARG A 1 83 ? -10.961 -6.115 -0.920 1.00 96.06 83 ARG A CA 1
ATOM 662 C C . ARG A 1 83 ? -11.843 -6.236 -2.166 1.00 96.06 83 ARG A C 1
ATOM 664 O O . ARG A 1 83 ? -11.319 -6.140 -3.271 1.00 96.06 83 ARG A O 1
ATOM 671 N N . VAL A 1 84 ? -13.151 -6.474 -2.023 1.00 95.44 84 VAL A N 1
ATOM 672 C CA . VAL A 1 84 ? -14.076 -6.556 -3.166 1.00 95.44 84 VAL A CA 1
ATOM 673 C C . VAL A 1 84 ? -14.641 -5.175 -3.476 1.00 95.44 84 VAL A C 1
ATOM 675 O O . VAL A 1 84 ? -14.563 -4.729 -4.619 1.00 95.44 84 VAL A O 1
ATOM 678 N N . LYS A 1 85 ? -15.141 -4.464 -2.460 1.00 95.38 85 LYS A N 1
ATOM 679 C CA . LYS A 1 85 ? -15.660 -3.095 -2.598 1.00 95.38 85 LYS A CA 1
ATOM 680 C C . LYS A 1 85 ? -14.606 -2.136 -3.143 1.00 95.38 85 LYS A C 1
ATOM 682 O O . LYS A 1 85 ? -14.917 -1.299 -3.987 1.00 95.38 85 LYS A O 1
ATOM 687 N N . PHE A 1 86 ? -13.363 -2.263 -2.685 1.00 96.75 86 PHE A N 1
ATOM 688 C CA . PHE A 1 86 ? -12.275 -1.357 -3.057 1.00 96.75 86 PHE A CA 1
ATOM 689 C C . PHE A 1 86 ? -11.357 -1.900 -4.153 1.00 96.75 86 PHE A C 1
ATOM 691 O O . PHE A 1 86 ? -10.317 -1.298 -4.425 1.00 96.75 86 PHE A O 1
ATOM 698 N N . GLN A 1 87 ? -11.738 -2.991 -4.827 1.00 96.62 87 GLN A N 1
ATOM 699 C CA . GLN A 1 87 ? -10.882 -3.668 -5.803 1.00 96.62 87 GLN A CA 1
ATOM 700 C C . GLN A 1 87 ? -10.338 -2.716 -6.882 1.00 96.62 87 GLN A C 1
ATOM 702 O O . GLN A 1 87 ? -9.159 -2.783 -7.218 1.00 96.62 87 GLN A O 1
ATOM 707 N N . GLY A 1 88 ? -11.162 -1.784 -7.375 1.00 95.81 88 GLY A N 1
ATOM 708 C CA . GLY A 1 88 ? -10.730 -0.781 -8.352 1.00 95.81 88 GLY A CA 1
ATOM 709 C C . GLY A 1 88 ? -9.601 0.109 -7.826 1.00 95.81 88 GLY A C 1
ATOM 710 O O . GLY A 1 88 ? -8.576 0.253 -8.483 1.00 95.81 88 GLY A O 1
ATOM 711 N N . ARG A 1 89 ? -9.731 0.647 -6.607 1.00 97.31 89 ARG A N 1
ATOM 712 C CA . ARG A 1 89 ? -8.685 1.477 -5.988 1.00 97.31 89 ARG A CA 1
ATOM 713 C C . ARG A 1 89 ? -7.428 0.670 -5.651 1.00 97.31 89 ARG A C 1
ATOM 715 O O . ARG A 1 89 ? -6.318 1.179 -5.779 1.00 97.31 89 ARG A O 1
ATOM 722 N N . ILE A 1 90 ? -7.578 -0.596 -5.276 1.00 98.31 90 ILE A N 1
ATOM 723 C CA . ILE A 1 90 ? -6.439 -1.496 -5.057 1.00 98.31 90 ILE A CA 1
ATOM 724 C C . ILE A 1 90 ? -5.705 -1.772 -6.382 1.00 98.31 90 ILE A C 1
ATOM 726 O O . ILE A 1 90 ? -4.477 -1.769 -6.413 1.00 98.31 90 ILE A O 1
ATOM 730 N N . ALA A 1 91 ? -6.424 -1.908 -7.502 1.00 98.00 91 ALA A N 1
ATOM 731 C CA . ALA A 1 91 ? -5.821 -2.023 -8.832 1.00 98.00 91 ALA A CA 1
ATOM 732 C C . ALA A 1 91 ? -5.002 -0.775 -9.207 1.00 98.00 91 ALA A C 1
ATOM 734 O O . ALA A 1 91 ? -3.900 -0.894 -9.736 1.00 98.00 91 ALA A O 1
ATOM 735 N N . GLN A 1 92 ? -5.500 0.419 -8.867 1.00 97.94 92 GLN A N 1
ATOM 736 C CA . GLN A 1 92 ? -4.763 1.679 -9.028 1.00 97.94 92 GLN A CA 1
ATOM 737 C C . GLN A 1 92 ? -3.451 1.681 -8.223 1.00 97.94 92 GLN A C 1
ATOM 739 O O . GLN A 1 92 ? -2.413 2.099 -8.737 1.00 97.94 92 GLN A O 1
ATOM 744 N N . CYS A 1 93 ? -3.474 1.160 -6.990 1.00 98.50 93 CYS A N 1
ATOM 745 C CA . CYS A 1 93 ? -2.270 1.003 -6.169 1.00 98.50 93 CYS A CA 1
ATOM 746 C C . CYS A 1 93 ? -1.273 0.035 -6.813 1.00 98.50 93 CYS A C 1
ATOM 748 O O . CYS A 1 93 ? -0.088 0.349 -6.905 1.00 98.50 93 CYS A O 1
ATOM 750 N N . ALA A 1 94 ? -1.746 -1.108 -7.316 1.00 98.44 94 ALA A N 1
ATOM 751 C CA . ALA A 1 94 ? -0.901 -2.063 -8.027 1.00 98.44 94 ALA A CA 1
ATOM 752 C C . ALA A 1 94 ? -0.246 -1.435 -9.265 1.00 98.44 94 ALA A C 1
ATOM 754 O O . ALA A 1 94 ? 0.954 -1.602 -9.470 1.00 98.44 94 ALA A O 1
ATOM 755 N N . GLN A 1 95 ? -1.013 -0.675 -10.054 1.00 98.12 95 GLN A N 1
ATOM 756 C CA . GLN A 1 95 ? -0.505 0.024 -11.232 1.00 98.12 95 GLN A CA 1
ATOM 757 C C . GLN A 1 95 ? 0.590 1.030 -10.855 1.00 98.12 95 GLN A C 1
ATOM 759 O O . GLN A 1 95 ? 1.669 1.008 -11.444 1.00 98.12 95 GLN A O 1
ATOM 764 N N . PHE A 1 96 ? 0.360 1.850 -9.822 1.00 98.19 96 PHE A N 1
ATOM 765 C CA . PHE A 1 96 ? 1.379 2.766 -9.303 1.00 98.19 96 PHE A CA 1
ATOM 766 C C . PHE A 1 96 ? 2.655 2.025 -8.886 1.00 98.19 96 PHE A C 1
ATOM 768 O O . PHE A 1 96 ? 3.752 2.464 -9.227 1.00 98.19 96 PHE A O 1
ATOM 775 N N . LEU A 1 97 ? 2.528 0.917 -8.147 1.00 98.50 97 LEU A N 1
ATOM 776 C CA . LEU A 1 97 ? 3.681 0.162 -7.656 1.00 98.50 97 LEU A CA 1
ATOM 777 C C . LEU A 1 97 ? 4.461 -0.475 -8.808 1.00 98.50 97 LEU A C 1
ATOM 779 O O . LEU A 1 97 ? 5.683 -0.402 -8.811 1.00 98.50 97 LEU A O 1
ATOM 783 N N . LEU A 1 98 ? 3.796 -1.039 -9.815 1.00 98.12 98 LEU A N 1
ATOM 784 C CA . LEU A 1 98 ? 4.484 -1.601 -10.981 1.00 98.12 98 LEU A CA 1
ATOM 785 C C . LEU A 1 98 ? 5.253 -0.534 -11.766 1.00 98.12 98 LEU A C 1
ATOM 787 O O . LEU A 1 98 ? 6.412 -0.751 -12.116 1.00 98.12 98 LEU A O 1
ATOM 791 N N . ASP A 1 99 ? 4.636 0.624 -11.983 1.00 97.50 99 ASP A N 1
ATOM 792 C CA . ASP A 1 99 ? 5.239 1.742 -12.716 1.00 97.50 99 ASP A CA 1
ATOM 793 C C . ASP A 1 99 ? 6.395 2.412 -11.965 1.00 97.50 99 ASP A C 1
ATOM 795 O O . ASP A 1 99 ? 7.197 3.128 -12.558 1.00 97.50 99 ASP A O 1
ATOM 799 N N . ASN A 1 100 ? 6.480 2.212 -10.652 1.00 97.94 100 ASN A N 1
ATOM 800 C CA . ASN A 1 100 ? 7.545 2.760 -9.817 1.00 97.94 100 ASN A CA 1
ATOM 801 C C . ASN A 1 100 ? 8.599 1.721 -9.421 1.00 97.94 100 ASN A C 1
ATOM 803 O O . ASN A 1 100 ? 9.478 2.033 -8.617 1.00 97.94 100 ASN A O 1
ATOM 807 N N . GLN A 1 101 ? 8.548 0.509 -9.985 1.00 98.50 101 GLN A N 1
ATOM 808 C CA . GLN A 1 101 ? 9.638 -0.442 -9.813 1.00 98.50 101 GLN A CA 1
ATOM 809 C C . GLN A 1 101 ? 10.885 0.054 -10.551 1.00 98.50 101 GLN A C 1
ATOM 811 O O . GLN A 1 101 ? 10.847 0.304 -11.760 1.00 98.50 101 GLN A O 1
ATOM 816 N N . CYS A 1 102 ? 11.994 0.145 -9.825 1.00 98.19 102 CYS A N 1
ATOM 817 C CA . CYS A 1 102 ? 13.299 0.516 -10.347 1.00 98.19 102 CYS A CA 1
ATOM 818 C C . CYS A 1 102 ? 13.825 -0.522 -11.347 1.00 98.19 102 CYS A C 1
ATOM 820 O O . CYS A 1 102 ? 13.449 -1.698 -11.315 1.00 98.19 102 CYS A O 1
ATOM 822 N N . VAL A 1 103 ? 14.754 -0.102 -12.206 1.00 97.62 103 VAL A N 1
ATOM 823 C CA . VAL A 1 103 ? 15.362 -0.969 -13.234 1.00 97.62 103 VAL A CA 1
ATOM 824 C C . VAL A 1 103 ? 16.063 -2.188 -12.618 1.00 97.62 103 VAL A C 1
ATOM 826 O O . VAL A 1 103 ? 16.066 -3.267 -13.205 1.00 97.62 103 VAL A O 1
ATOM 829 N N . ASN A 1 104 ? 16.621 -2.050 -11.414 1.00 96.56 104 ASN A N 1
ATOM 830 C CA . ASN A 1 104 ? 17.277 -3.141 -10.691 1.00 96.56 104 ASN A CA 1
ATOM 831 C C . ASN A 1 104 ? 16.326 -4.047 -9.878 1.00 96.56 104 ASN A C 1
ATOM 833 O O . ASN A 1 104 ? 16.798 -4.962 -9.208 1.00 96.56 104 ASN A O 1
ATOM 837 N N . GLY A 1 105 ? 15.011 -3.802 -9.905 1.00 97.06 105 GLY A N 1
ATOM 838 C CA . GLY A 1 105 ? 14.012 -4.594 -9.178 1.00 97.06 105 GLY A CA 1
ATOM 839 C C . GLY A 1 105 ? 13.602 -4.066 -7.810 1.00 97.06 105 GLY A C 1
ATOM 840 O O . GLY A 1 105 ? 12.664 -4.611 -7.227 1.00 97.06 105 GLY A O 1
ATOM 841 N N . GLN A 1 106 ? 14.262 -3.021 -7.313 1.00 97.88 106 GLN A N 1
ATOM 842 C CA . GLN A 1 106 ? 13.880 -2.334 -6.080 1.00 97.88 106 GLN A CA 1
ATOM 843 C C . GLN A 1 106 ? 12.699 -1.377 -6.283 1.00 97.88 106 GLN A C 1
ATOM 845 O O . GLN A 1 106 ? 12.174 -1.211 -7.383 1.00 97.88 106 GLN A O 1
ATOM 850 N N . TRP A 1 107 ? 12.317 -0.706 -5.198 1.00 98.00 107 TRP A N 1
ATOM 851 C CA . TRP A 1 107 ? 11.472 0.481 -5.197 1.00 98.00 107 TRP A CA 1
ATOM 852 C C . TRP A 1 107 ? 12.175 1.648 -4.509 1.00 98.00 107 TRP A C 1
ATOM 854 O O . TRP A 1 107 ? 12.966 1.458 -3.586 1.00 98.00 107 TRP A O 1
ATOM 864 N N . SER A 1 108 ? 11.854 2.859 -4.954 1.00 95.50 108 SER A N 1
ATOM 865 C CA . SER A 1 108 ? 12.230 4.123 -4.313 1.00 95.50 108 SER A CA 1
ATOM 866 C C . SER A 1 108 ? 10.990 4.794 -3.701 1.00 95.50 108 SER A 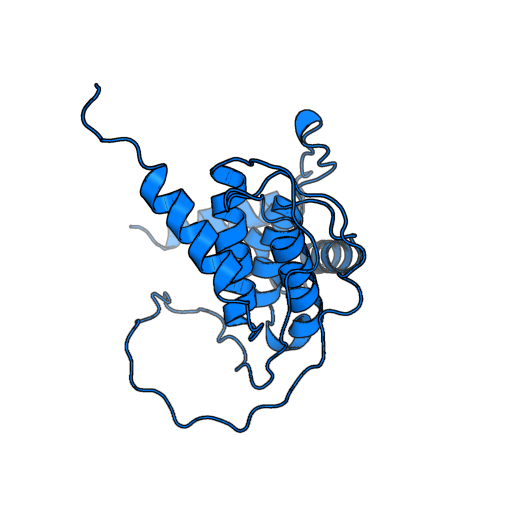C 1
ATOM 868 O O . SER A 1 108 ? 9.927 4.179 -3.596 1.00 95.50 108 SER A O 1
ATOM 870 N N . TYR A 1 109 ? 11.085 6.075 -3.338 1.00 94.12 109 TYR A N 1
ATOM 871 C CA . TYR A 1 109 ? 9.968 6.867 -2.805 1.00 94.12 109 TYR A CA 1
ATOM 872 C C . TYR A 1 109 ? 8.796 7.068 -3.778 1.00 94.12 109 TYR A C 1
ATOM 874 O O . TYR A 1 109 ? 7.716 7.481 -3.345 1.00 94.12 109 TYR A O 1
ATOM 882 N N . GLY A 1 110 ? 8.988 6.747 -5.059 1.00 92.88 110 GLY A N 1
ATOM 883 C CA . GLY A 1 110 ? 7.950 6.788 -6.078 1.00 92.88 110 GLY A CA 1
ATOM 884 C C . GLY A 1 110 ? 7.638 8.192 -6.595 1.00 92.88 110 GLY A C 1
ATOM 885 O O . GLY A 1 110 ? 7.914 9.217 -5.960 1.00 92.88 110 GLY A O 1
ATOM 886 N N . GLU A 1 111 ? 7.047 8.205 -7.781 1.00 93.00 111 GLU A N 1
ATOM 887 C CA . GLU A 1 111 ? 6.576 9.379 -8.497 1.00 93.00 111 GLU A CA 1
ATOM 888 C C . GLU A 1 111 ? 5.176 9.119 -9.067 1.00 93.00 111 GLU A C 1
ATOM 890 O O . GLU A 1 111 ? 4.841 7.966 -9.381 1.00 93.00 111 GLU A O 1
ATOM 895 N N . PRO A 1 112 ? 4.361 10.172 -9.259 1.00 93.56 112 PRO A N 1
ATOM 896 C CA . PRO A 1 112 ? 3.062 10.042 -9.903 1.00 93.56 112 PRO A CA 1
ATOM 897 C C . PRO A 1 112 ? 3.143 9.264 -11.226 1.00 93.56 112 PRO A C 1
ATOM 899 O O . PRO A 1 112 ? 4.062 9.445 -12.031 1.00 93.56 112 PRO A O 1
ATOM 902 N N . SER A 1 113 ? 2.160 8.394 -11.465 1.00 90.69 113 SER A N 1
ATOM 903 C CA . SER A 1 113 ? 2.004 7.679 -12.735 1.00 90.69 113 SER A CA 1
ATOM 904 C C . SER A 1 113 ? 0.703 8.093 -13.419 1.00 90.69 113 SER A C 1
ATOM 906 O O . SER A 1 113 ? -0.372 8.074 -12.818 1.00 90.69 113 SER A O 1
ATOM 908 N N . ALA A 1 114 ? 0.792 8.439 -14.705 1.00 90.81 114 ALA A N 1
ATOM 909 C CA . ALA A 1 114 ? -0.369 8.782 -15.524 1.00 90.81 114 ALA A CA 1
ATOM 910 C C . ALA A 1 114 ? -1.291 7.575 -15.789 1.00 90.81 114 ALA A C 1
ATOM 912 O O . ALA A 1 114 ? -2.470 7.758 -16.088 1.00 90.81 114 ALA A O 1
ATOM 913 N N . TYR A 1 115 ? -0.777 6.350 -15.644 1.00 89.50 115 TYR A N 1
ATOM 914 C CA . TYR A 1 115 ? -1.484 5.110 -15.977 1.00 89.50 115 TYR A CA 1
ATOM 915 C C . TYR A 1 115 ? -2.408 4.614 -14.858 1.00 89.50 115 TYR A C 1
ATOM 917 O O . TYR A 1 115 ? -3.195 3.696 -15.057 1.00 89.50 115 TYR A O 1
ATOM 925 N N . VAL A 1 116 ? -2.370 5.257 -13.687 1.00 88.56 116 VAL A N 1
ATOM 926 C CA . VAL A 1 116 ? -3.184 4.896 -12.516 1.00 88.56 116 VAL A CA 1
ATOM 927 C C . VAL A 1 116 ? -4.689 5.009 -12.783 1.00 88.56 116 VAL A C 1
ATOM 929 O O . VAL A 1 116 ? -5.473 4.300 -12.163 1.00 88.56 116 VAL A O 1
ATOM 932 N N . LYS A 1 117 ? -5.125 5.891 -13.689 1.00 82.56 117 LYS A N 1
ATOM 933 C CA . LYS A 1 117 ? -6.557 6.172 -13.903 1.00 82.56 117 LYS A CA 1
ATOM 934 C C . LYS A 1 117 ? -7.322 5.032 -14.586 1.00 82.56 117 LYS A C 1
ATOM 936 O O . LYS A 1 117 ? -8.537 4.979 -14.432 1.00 82.56 117 LYS A O 1
ATOM 941 N N . ASP A 1 118 ? -6.631 4.135 -15.286 1.00 75.25 118 ASP A N 1
ATOM 942 C CA . ASP A 1 118 ? -7.239 3.026 -16.027 1.00 75.25 118 ASP A CA 1
ATOM 943 C C . ASP A 1 118 ? -6.417 1.735 -15.845 1.00 75.25 118 ASP A C 1
ATOM 945 O O . ASP A 1 118 ? -5.612 1.378 -16.708 1.00 75.25 118 ASP A O 1
ATOM 949 N N . PRO A 1 119 ? -6.562 1.033 -14.703 1.00 66.81 119 PRO A N 1
ATOM 950 C CA . PRO A 1 119 ? -5.768 -0.156 -14.392 1.00 66.81 119 PRO A CA 1
ATOM 951 C C . PRO A 1 119 ? -6.157 -1.412 -15.205 1.00 66.81 119 PRO A C 1
ATOM 953 O O . PRO A 1 119 ? -5.821 -2.523 -14.807 1.00 66.81 119 PRO A O 1
ATOM 956 N N . GLY A 1 120 ? -6.816 -1.262 -16.357 1.00 65.88 120 GLY A N 1
ATOM 957 C CA . GLY A 1 120 ? -7.148 -2.355 -17.269 1.00 65.88 120 GLY A CA 1
ATOM 958 C C . GLY A 1 120 ? -8.516 -3.002 -17.012 1.00 65.88 120 GLY A C 1
ATOM 959 O O . GLY A 1 120 ? -9.171 -2.747 -15.996 1.00 65.88 120 GLY A O 1
ATOM 960 N N . PRO A 1 121 ? -8.990 -3.844 -17.951 1.00 69.38 121 PRO A N 1
ATOM 961 C CA . PRO A 1 121 ? -10.332 -4.409 -17.893 1.00 69.38 121 PRO A CA 1
ATOM 962 C C . PRO A 1 121 ? -10.477 -5.439 -16.764 1.00 69.38 121 PRO A C 1
ATOM 964 O O . PRO A 1 121 ? -9.625 -6.306 -16.559 1.00 69.38 121 PRO A O 1
ATOM 967 N N . SER A 1 122 ? -11.608 -5.373 -16.059 1.00 73.81 122 SER A N 1
ATOM 968 C CA . SER A 1 122 ? -12.017 -6.390 -15.087 1.00 73.81 122 SER A CA 1
ATOM 969 C C . SER A 1 122 ? -12.666 -7.571 -15.803 1.00 73.81 122 SER A C 1
ATOM 971 O O . SER A 1 122 ? -13.558 -7.391 -16.633 1.00 73.81 122 SER A O 1
ATOM 973 N N . THR A 1 123 ? -12.240 -8.788 -15.466 1.00 70.56 123 THR A N 1
ATOM 974 C CA . THR A 1 123 ? -12.864 -10.026 -15.947 1.00 70.56 123 THR A CA 1
ATOM 975 C C . THR A 1 123 ? -13.505 -10.763 -14.775 1.00 70.56 123 THR A C 1
ATOM 977 O O 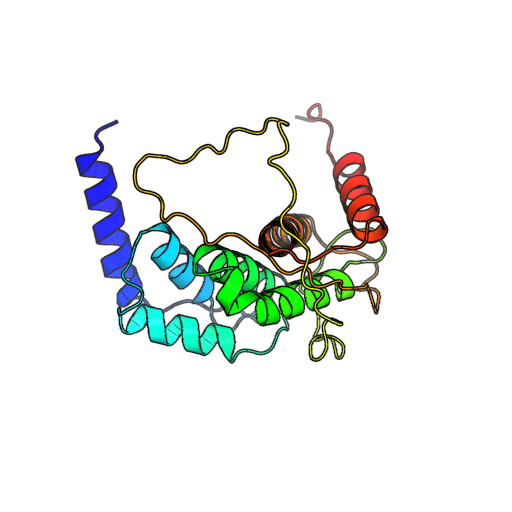. THR A 1 123 ? -12.872 -11.015 -13.744 1.00 70.56 123 THR A O 1
ATOM 980 N N . ALA A 1 124 ? -14.788 -11.100 -14.913 1.00 64.31 124 ALA A N 1
ATOM 981 C CA . ALA A 1 124 ? -15.454 -11.997 -13.979 1.00 64.31 124 ALA A CA 1
ATOM 982 C C . ALA A 1 124 ? -14.939 -13.419 -14.229 1.00 64.31 124 ALA A C 1
ATOM 984 O O . ALA A 1 124 ? -15.007 -13.909 -15.355 1.00 64.31 124 ALA A O 1
ATOM 985 N N . VAL A 1 125 ? -14.426 -14.087 -13.196 1.00 54.44 125 VAL A N 1
ATOM 986 C CA . VAL A 1 125 ? -14.032 -15.497 -13.299 1.00 54.44 125 VAL A CA 1
ATOM 987 C C . VAL A 1 125 ? -15.108 -16.374 -12.676 1.00 54.44 125 VAL A C 1
ATOM 989 O O . VAL A 1 125 ? -15.609 -16.101 -11.585 1.00 54.44 125 VAL A O 1
ATOM 992 N N . ALA A 1 126 ? -15.463 -17.449 -13.381 1.00 46.41 126 ALA A N 1
ATOM 993 C CA . ALA A 1 126 ? -16.298 -18.505 -12.832 1.00 46.41 126 ALA A CA 1
ATOM 994 C C . ALA A 1 126 ? -15.615 -19.114 -11.597 1.00 46.41 126 ALA A C 1
ATOM 996 O O . ALA A 1 126 ? -14.398 -19.300 -11.577 1.00 46.41 126 ALA A O 1
ATOM 997 N N . THR A 1 127 ? -16.401 -19.401 -10.558 1.00 43.84 127 THR A N 1
ATOM 998 C CA . THR A 1 127 ? -15.924 -19.942 -9.278 1.00 43.84 127 THR A CA 1
ATOM 999 C C . THR A 1 127 ? -15.071 -21.200 -9.509 1.00 43.84 127 THR A C 1
ATOM 1001 O O . THR A 1 127 ? -15.619 -22.200 -9.976 1.00 43.84 127 THR A O 1
ATOM 1004 N N . PRO A 1 128 ? -13.764 -21.208 -9.182 1.00 41.75 128 PRO A N 1
ATOM 1005 C CA . PRO A 1 128 ? -12.983 -22.435 -9.238 1.00 41.75 128 PRO A CA 1
ATOM 1006 C C . PRO A 1 128 ? -13.406 -23.363 -8.097 1.00 41.75 128 PRO A C 1
ATOM 1008 O O . PRO A 1 128 ? -13.711 -22.903 -6.991 1.00 41.75 128 PRO A O 1
ATOM 1011 N N . ALA A 1 129 ? -13.396 -24.672 -8.352 1.00 34.56 129 ALA A N 1
ATOM 1012 C CA . ALA A 1 129 ? -13.482 -25.679 -7.300 1.00 34.56 129 ALA A CA 1
ATOM 1013 C C . ALA A 1 129 ? -12.356 -25.454 -6.266 1.00 34.56 129 ALA A C 1
ATOM 1015 O O . ALA A 1 129 ? -11.271 -24.998 -6.640 1.00 34.56 129 ALA A O 1
ATOM 1016 N N . PRO A 1 130 ? -12.587 -25.734 -4.971 1.00 36.25 130 PRO A N 1
ATOM 1017 C CA . PRO A 1 130 ? -11.611 -25.451 -3.927 1.00 36.25 130 PRO A CA 1
ATOM 1018 C C . PRO A 1 130 ? -10.305 -26.212 -4.187 1.00 36.25 130 PRO A C 1
ATOM 1020 O O . PRO A 1 130 ? -10.260 -27.440 -4.126 1.00 36.25 130 PRO A O 1
ATOM 1023 N N . SER A 1 131 ? -9.244 -25.456 -4.467 1.00 36.34 131 SER A N 1
ATOM 1024 C CA . SER A 1 131 ? -7.873 -25.952 -4.550 1.00 36.34 131 SER A CA 1
ATOM 1025 C C . SER A 1 131 ? -7.424 -26.423 -3.169 1.00 36.34 131 SER A C 1
ATOM 1027 O O . SER A 1 131 ? -7.391 -25.640 -2.219 1.00 36.34 131 SER A O 1
ATOM 1029 N N . ARG A 1 132 ? -7.086 -27.708 -3.058 1.00 37.06 132 ARG A N 1
ATOM 1030 C CA . ARG A 1 132 ? -6.418 -28.291 -1.892 1.00 37.06 132 ARG A CA 1
ATOM 1031 C C . ARG A 1 132 ? -4.914 -28.104 -2.062 1.00 37.06 132 ARG A C 1
ATOM 1033 O O . ARG A 1 132 ? -4.246 -29.051 -2.436 1.00 37.06 132 ARG A O 1
ATOM 1040 N N . ASP A 1 133 ? -4.399 -26.911 -1.788 1.00 35.50 133 ASP A N 1
ATOM 1041 C CA . ASP A 1 133 ? -2.961 -26.748 -1.559 1.00 35.50 133 ASP A CA 1
ATOM 1042 C C . ASP A 1 133 ? -2.702 -25.773 -0.412 1.00 35.50 133 ASP A C 1
ATOM 1044 O O . ASP A 1 133 ? -3.276 -24.687 -0.326 1.00 35.50 133 ASP A O 1
ATOM 1048 N N . GLY A 1 134 ? -1.918 -26.260 0.546 1.00 45.84 134 GLY A N 1
ATOM 1049 C CA . GLY A 1 134 ? -1.831 -25.753 1.901 1.00 45.84 134 GLY A CA 1
ATOM 1050 C C . GLY A 1 134 ? -0.884 -24.571 2.055 1.00 45.84 134 GLY A C 1
ATOM 1051 O O . GLY A 1 134 ? 0.325 -24.704 1.919 1.00 45.84 134 GLY A O 1
ATOM 1052 N N . ALA A 1 135 ? -1.442 -23.457 2.512 1.00 29.97 135 ALA A N 1
ATOM 1053 C CA . ALA A 1 135 ? -0.796 -22.552 3.451 1.00 29.97 135 ALA A CA 1
ATOM 1054 C C . ALA A 1 135 ? -1.861 -22.207 4.499 1.00 29.97 135 ALA A C 1
ATOM 1056 O O . ALA A 1 135 ? -2.855 -21.554 4.189 1.00 29.97 135 ALA A O 1
ATOM 1057 N N . ARG A 1 136 ? -1.727 -22.730 5.724 1.00 32.81 136 ARG A N 1
ATOM 1058 C CA . ARG A 1 136 ? -2.648 -22.384 6.815 1.00 32.81 136 ARG A CA 1
ATOM 1059 C C . ARG A 1 136 ? -2.452 -20.909 7.164 1.00 32.81 136 ARG A C 1
ATOM 1061 O O . ARG A 1 136 ? -1.349 -20.508 7.527 1.00 32.81 136 ARG A O 1
ATOM 1068 N N . GLU A 1 137 ? -3.521 -20.123 7.067 1.00 42.66 137 GLU A N 1
ATOM 1069 C CA . GLU A 1 137 ? -3.567 -18.775 7.625 1.00 42.66 137 GLU A CA 1
ATOM 1070 C C . GLU A 1 137 ? -3.445 -18.854 9.150 1.00 42.66 137 GLU A C 1
ATOM 1072 O O . GLU A 1 137 ? -4.236 -19.516 9.823 1.00 42.66 137 GLU A O 1
ATOM 1077 N N . PHE A 1 138 ? -2.466 -18.148 9.712 1.00 35.62 138 PHE A N 1
ATOM 1078 C CA . PHE A 1 138 ? -2.445 -17.845 11.138 1.00 35.62 138 PHE A CA 1
ATOM 1079 C C . PHE A 1 138 ? -3.462 -16.728 11.418 1.00 35.62 138 PHE A C 1
ATOM 1081 O O . PHE A 1 138 ? -3.127 -15.546 11.503 1.00 35.62 138 PHE A O 1
ATOM 1088 N N . GLY A 1 139 ? -4.737 -17.101 11.518 1.00 39.06 139 GLY A N 1
ATOM 1089 C CA . GLY A 1 139 ? -5.785 -16.253 12.074 1.00 39.06 139 GLY A CA 1
ATOM 1090 C C . GLY A 1 139 ? -5.991 -16.577 13.551 1.00 39.06 139 GLY A C 1
ATOM 1091 O O . GLY A 1 139 ? -6.419 -17.679 13.882 1.00 39.06 139 GLY A O 1
ATOM 1092 N N . ALA A 1 140 ? -5.689 -15.632 14.443 1.00 37.56 140 ALA A N 1
ATOM 1093 C CA . ALA A 1 140 ? -6.152 -15.700 15.827 1.00 37.56 140 ALA A CA 1
ATOM 1094 C C . ALA A 1 140 ? -7.702 -15.644 15.875 1.00 37.56 140 ALA A C 1
ATOM 1096 O O . ALA A 1 140 ? -8.310 -15.073 14.962 1.00 37.56 140 ALA A O 1
ATOM 1097 N N . PRO A 1 141 ? -8.354 -16.213 16.908 1.00 34.12 141 PRO A N 1
ATOM 1098 C CA . PRO A 1 141 ? -9.812 -16.198 17.037 1.00 34.12 141 PRO A CA 1
ATOM 1099 C C . PRO A 1 141 ? -10.372 -14.764 17.012 1.00 34.12 141 PRO A C 1
ATOM 1101 O O . PRO A 1 141 ? -9.847 -13.895 17.703 1.00 34.12 141 PRO A O 1
ATOM 1104 N N . GLY A 1 142 ? -11.440 -14.522 16.240 1.00 51.38 142 GLY A N 1
ATOM 1105 C CA . GLY A 1 142 ? -12.151 -13.231 16.190 1.00 51.38 142 GLY A CA 1
ATOM 1106 C C . GLY A 1 142 ? -11.870 -12.339 14.972 1.00 51.38 142 GLY A C 1
ATOM 1107 O O . GLY A 1 142 ? -12.376 -11.220 14.923 1.00 51.38 142 GLY A O 1
ATOM 1108 N N . LYS A 1 143 ? -11.093 -12.796 13.979 1.00 57.22 143 LYS A N 1
ATOM 1109 C CA . LYS A 1 143 ? -10.859 -12.017 12.750 1.00 57.22 143 LYS A CA 1
ATOM 1110 C C . LYS A 1 143 ? -12.109 -11.929 11.866 1.00 57.22 143 LYS A C 1
ATOM 1112 O O . LYS A 1 143 ? -12.782 -12.927 11.624 1.00 57.22 143 LYS A O 1
ATOM 1117 N N . LYS A 1 144 ? -12.364 -10.724 11.345 1.00 67.12 144 LYS A N 1
ATOM 1118 C CA . LYS A 1 144 ? -13.347 -10.433 10.292 1.00 67.12 144 LYS A CA 1
ATOM 1119 C C . LYS A 1 144 ? -13.090 -11.354 9.092 1.00 67.12 144 LYS A C 1
ATOM 1121 O O . LYS A 1 144 ? -11.993 -11.345 8.536 1.00 67.12 144 LYS A O 1
ATOM 1126 N N . GLU A 1 145 ? -14.081 -12.151 8.689 1.00 82.31 145 GLU A N 1
ATOM 1127 C CA . GLU A 1 145 ? -13.968 -12.946 7.463 1.00 82.31 145 GLU A CA 1
ATOM 1128 C C . GLU A 1 145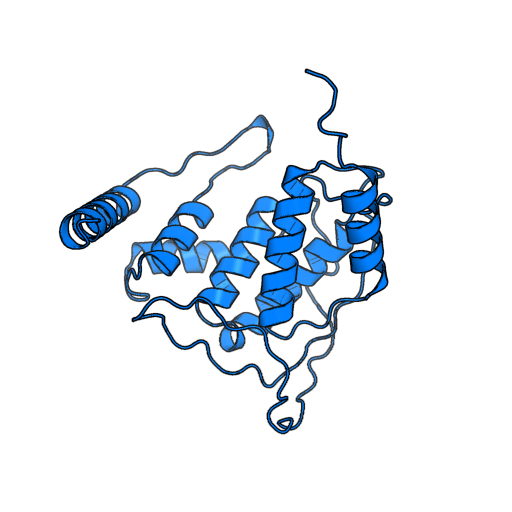 ? -13.948 -12.011 6.250 1.00 82.31 145 GLU A C 1
ATOM 1130 O O . GLU A 1 145 ? -14.903 -11.276 5.990 1.00 82.31 145 GLU A O 1
ATOM 1135 N N . LYS A 1 146 ? -12.847 -12.029 5.493 1.00 87.38 146 LYS A N 1
ATOM 1136 C CA . LYS A 1 146 ? -12.708 -11.190 4.300 1.00 87.38 146 LYS A CA 1
ATOM 1137 C C . LYS A 1 146 ? -13.626 -11.685 3.177 1.00 87.38 146 LYS A C 1
ATOM 1139 O O . LYS A 1 146 ? -13.667 -12.893 2.909 1.00 87.38 146 LYS A O 1
ATOM 1144 N N . PRO A 1 147 ? -14.296 -10.785 2.433 1.00 91.00 147 PRO A N 1
ATOM 1145 C CA . PRO A 1 147 ? -15.195 -11.182 1.354 1.00 91.00 147 PRO A CA 1
ATOM 1146 C C . PRO A 1 147 ? -14.449 -11.972 0.272 1.00 91.00 147 PRO A C 1
ATOM 1148 O O . PRO A 1 147 ? -13.276 -11.725 -0.016 1.00 91.00 147 PRO A O 1
ATOM 1151 N N . LYS A 1 148 ? -15.109 -12.959 -0.340 1.00 93.44 148 LYS A N 1
ATOM 1152 C CA . LYS A 1 148 ? -14.497 -13.789 -1.391 1.00 93.44 148 LYS A CA 1
ATOM 1153 C C . LYS A 1 148 ? -14.329 -12.982 -2.679 1.00 93.44 148 LYS A C 1
ATOM 1155 O O . LYS A 1 148 ? -15.309 -12.485 -3.228 1.00 93.44 148 LYS A O 1
ATOM 1160 N N . VAL A 1 149 ? -13.102 -12.917 -3.192 1.00 94.00 149 VAL A N 1
ATOM 1161 C CA . VAL A 1 149 ? -12.788 -12.255 -4.465 1.00 94.00 149 VAL A CA 1
ATOM 1162 C C . VAL A 1 149 ? -13.252 -13.119 -5.637 1.00 94.00 149 VAL A C 1
ATOM 1164 O O . VAL A 1 149 ? -12.825 -14.264 -5.770 1.00 94.00 149 VAL A O 1
ATOM 1167 N N . ARG A 1 150 ? -14.120 -12.563 -6.489 1.00 90.50 150 ARG A N 1
ATOM 1168 C CA . ARG A 1 150 ? -14.710 -13.251 -7.658 1.00 90.50 150 ARG A CA 1
ATOM 1169 C C . ARG A 1 150 ? -14.292 -12.665 -9.006 1.00 90.50 150 ARG A C 1
ATOM 1171 O O . ARG A 1 150 ? -14.470 -13.310 -10.031 1.00 90.50 150 ARG A O 1
ATOM 1178 N N . SER A 1 151 ? -13.743 -11.459 -9.004 1.00 91.81 151 SER A N 1
ATOM 1179 C CA . SER A 1 151 ? -13.284 -10.769 -10.209 1.00 91.81 151 SER A CA 1
ATOM 1180 C C . SER A 1 151 ? -11.770 -10.671 -10.197 1.00 91.81 151 SER A C 1
ATOM 1182 O O . SER A 1 151 ? -11.159 -10.622 -9.124 1.00 91.81 151 SER A O 1
ATOM 1184 N N . LYS A 1 152 ? -11.164 -10.635 -11.381 1.00 95.25 152 LYS A N 1
ATOM 1185 C CA . LYS A 1 152 ? -9.728 -10.427 -11.549 1.00 95.25 152 LYS A CA 1
ATOM 1186 C C . LYS A 1 152 ? -9.483 -9.224 -12.452 1.00 95.25 152 LYS A C 1
ATOM 1188 O O . LYS A 1 152 ? -10.109 -9.107 -13.505 1.00 95.25 152 LYS A O 1
ATOM 1193 N N . ILE A 1 153 ? -8.567 -8.353 -12.039 1.00 94.94 153 ILE A N 1
ATOM 1194 C CA . ILE A 1 153 ? -8.166 -7.160 -12.798 1.00 94.94 153 ILE A CA 1
ATOM 1195 C C . ILE A 1 153 ? -6.699 -7.323 -13.167 1.00 94.94 153 ILE A C 1
ATOM 1197 O O . ILE A 1 153 ? -5.862 -7.482 -12.281 1.00 94.94 153 ILE A O 1
ATOM 1201 N N . ALA A 1 154 ? -6.390 -7.332 -14.460 1.00 95.56 154 ALA A N 1
ATOM 1202 C CA . ALA A 1 154 ? -5.020 -7.459 -14.935 1.00 95.56 154 ALA A CA 1
ATOM 1203 C C . ALA A 1 154 ? -4.378 -6.086 -15.106 1.00 95.56 154 ALA A C 1
ATOM 1205 O O . ALA A 1 154 ? -4.869 -5.268 -15.878 1.00 95.56 154 ALA A O 1
ATOM 1206 N N . VAL A 1 155 ? -3.250 -5.882 -14.429 1.00 95.75 155 VAL A N 1
ATOM 1207 C CA . VAL A 1 155 ? -2.413 -4.686 -14.565 1.00 95.75 155 VAL A CA 1
ATOM 1208 C C . VAL A 1 155 ? -1.135 -5.029 -15.323 1.00 95.75 155 VAL A C 1
ATOM 1210 O O . VAL A 1 155 ? -0.702 -6.183 -15.370 1.00 95.75 155 VAL A O 1
ATOM 1213 N N . LYS A 1 156 ? -0.503 -4.016 -15.911 1.00 95.00 156 LYS A N 1
ATOM 1214 C CA . LYS A 1 156 ? 0.767 -4.156 -16.631 1.00 95.00 156 LYS A CA 1
ATOM 1215 C C . LYS A 1 156 ? 1.718 -3.044 -16.223 1.00 95.00 156 LYS A C 1
ATOM 1217 O O . LYS A 1 156 ? 1.288 -1.933 -15.946 1.00 95.00 156 LYS A O 1
ATOM 1222 N N . LYS A 1 157 ? 3.016 -3.333 -16.213 1.00 95.38 157 LYS A N 1
ATOM 1223 C CA . LYS A 1 157 ? 4.032 -2.295 -16.028 1.00 95.38 157 LYS A CA 1
ATOM 1224 C C . LYS A 1 157 ? 4.066 -1.410 -17.278 1.00 95.38 157 LYS A C 1
ATOM 1226 O O . LYS A 1 157 ? 4.184 -1.933 -18.384 1.00 95.38 157 LYS A O 1
ATOM 1231 N N . MET A 1 158 ? 3.920 -0.101 -17.098 1.00 96.00 158 MET A N 1
ATOM 1232 C CA . MET A 1 158 ? 3.808 0.879 -18.186 1.00 96.00 158 MET A CA 1
ATOM 1233 C C . MET A 1 158 ? 5.011 1.818 -18.280 1.00 96.00 158 MET A C 1
ATOM 1235 O O . MET A 1 158 ? 5.216 2.442 -19.319 1.00 96.00 158 MET A O 1
ATOM 1239 N N . LYS A 1 159 ? 5.809 1.919 -17.215 1.00 94.88 159 LYS A N 1
ATOM 1240 C CA . LYS A 1 159 ? 7.093 2.623 -17.208 1.00 94.88 159 LYS A CA 1
ATOM 1241 C C . LYS A 1 159 ? 8.063 1.982 -16.217 1.00 94.88 159 LYS A C 1
ATOM 1243 O O . LYS A 1 159 ? 7.651 1.208 -15.353 1.00 94.88 159 LYS A O 1
ATOM 1248 N N . ASP A 1 160 ? 9.335 2.331 -16.348 1.00 94.81 160 ASP A N 1
ATOM 1249 C CA . ASP A 1 160 ? 10.342 2.070 -15.326 1.00 94.81 160 ASP A CA 1
ATOM 1250 C C . ASP A 1 160 ? 10.418 3.229 -14.327 1.00 94.81 160 ASP A C 1
ATOM 1252 O O . ASP A 1 160 ? 10.207 4.396 -14.672 1.00 94.81 160 ASP A O 1
ATOM 1256 N N . GLY A 1 161 ? 10.728 2.884 -13.078 1.00 95.38 161 GLY A N 1
ATOM 1257 C CA . GLY A 1 161 ? 11.191 3.832 -12.076 1.00 95.38 161 GLY A CA 1
ATOM 1258 C C . GLY A 1 161 ? 12.661 4.229 -12.294 1.00 95.38 161 GLY A C 1
ATOM 1259 O O . GLY A 1 161 ? 13.237 3.968 -13.353 1.00 95.38 161 GLY A O 1
ATOM 1260 N N . PRO A 1 162 ? 13.306 4.849 -11.290 1.00 96.12 162 PRO A N 1
ATOM 1261 C CA . PRO A 1 162 ? 14.727 5.186 -11.366 1.00 96.12 162 PRO A CA 1
ATOM 1262 C C . PRO A 1 162 ? 15.618 3.934 -11.468 1.00 96.12 162 PRO A C 1
ATOM 1264 O O . PRO A 1 162 ? 15.162 2.798 -11.344 1.00 96.12 162 PRO A O 1
ATOM 1267 N N . ALA A 1 163 ? 16.921 4.130 -11.688 1.00 97.31 163 ALA A N 1
ATOM 1268 C CA . ALA A 1 163 ? 17.866 3.021 -11.841 1.00 97.31 163 ALA A CA 1
ATOM 1269 C C . ALA A 1 163 ? 17.918 2.101 -10.606 1.00 97.31 163 ALA A C 1
ATOM 1271 O O . ALA A 1 163 ? 17.939 0.877 -10.740 1.00 97.31 163 ALA A O 1
ATOM 1272 N N . THR A 1 164 ? 17.911 2.696 -9.411 1.00 96.81 164 THR A N 1
ATOM 1273 C CA . THR A 1 164 ? 18.018 2.003 -8.123 1.00 96.81 164 THR A CA 1
ATOM 1274 C C . THR A 1 164 ? 17.001 2.538 -7.120 1.00 96.81 164 THR A C 1
ATOM 1276 O O . THR A 1 164 ? 16.370 3.577 -7.335 1.00 96.81 164 THR A O 1
ATOM 1279 N N . GLY A 1 165 ? 16.804 1.800 -6.031 1.00 95.88 165 GLY A N 1
ATOM 1280 C CA . GLY A 1 165 ? 15.931 2.173 -4.925 1.00 95.88 165 GLY A CA 1
ATOM 1281 C C . GLY A 1 165 ? 16.578 1.837 -3.586 1.00 95.88 165 GLY A C 1
ATOM 1282 O O . GLY A 1 165 ? 17.801 1.838 -3.457 1.00 95.88 165 GLY A O 1
ATOM 1283 N N . ASP A 1 166 ? 15.756 1.530 -2.590 1.00 95.00 166 ASP A N 1
ATOM 1284 C CA . ASP A 1 166 ? 16.225 1.105 -1.274 1.00 95.00 166 ASP A CA 1
ATOM 1285 C C . ASP A 1 166 ? 15.455 -0.119 -0.760 1.00 95.00 166 ASP A C 1
ATOM 1287 O O . ASP A 1 166 ? 14.383 -0.487 -1.255 1.00 95.00 166 ASP A O 1
ATOM 1291 N N . ASN A 1 167 ? 16.041 -0.806 0.222 1.00 94.38 167 ASN A N 1
ATOM 1292 C CA . ASN A 1 167 ? 15.509 -2.074 0.716 1.00 94.38 167 ASN A CA 1
ATOM 1293 C C . ASN A 1 167 ? 14.209 -1.898 1.514 1.00 94.38 167 ASN A C 1
ATOM 1295 O O . ASN A 1 167 ? 13.352 -2.780 1.459 1.00 94.38 167 ASN A O 1
ATOM 1299 N N . SER A 1 168 ? 14.013 -0.773 2.211 1.00 93.75 168 SER A N 1
ATOM 1300 C CA . SER A 1 168 ? 12.787 -0.547 2.983 1.00 93.75 168 SER A CA 1
ATOM 1301 C C . SER A 1 168 ? 11.597 -0.271 2.064 1.00 93.75 168 SER A C 1
ATOM 1303 O O . SER A 1 168 ? 10.582 -0.958 2.177 1.00 93.75 168 SER A O 1
ATOM 1305 N N . ASN A 1 169 ? 11.725 0.615 1.073 1.00 95.88 169 ASN A N 1
ATOM 1306 C CA . ASN A 1 169 ? 10.695 0.821 0.051 1.00 95.88 169 ASN A CA 1
ATOM 1307 C C . ASN A 1 169 ? 10.402 -0.474 -0.716 1.00 95.88 169 ASN A C 1
ATOM 1309 O O . ASN A 1 169 ? 9.238 -0.790 -0.960 1.00 95.88 169 ASN A O 1
ATOM 1313 N N . SER A 1 170 ? 11.430 -1.266 -1.031 1.00 97.06 170 SER A N 1
ATOM 1314 C CA . SER A 1 170 ? 11.255 -2.568 -1.691 1.00 97.06 170 SER A CA 1
ATOM 1315 C C . SER A 1 170 ? 10.463 -3.557 -0.830 1.00 97.06 170 SER A C 1
ATOM 1317 O O . SER A 1 170 ? 9.645 -4.316 -1.353 1.00 97.06 170 SER A O 1
ATOM 1319 N N . GLN A 1 171 ? 10.669 -3.549 0.491 1.00 96.75 171 GLN A N 1
ATOM 1320 C CA . GLN A 1 171 ? 9.952 -4.434 1.409 1.00 96.75 171 GLN A CA 1
ATOM 1321 C C . GLN A 1 171 ? 8.479 -4.038 1.476 1.00 96.75 171 GLN A C 1
ATOM 1323 O O . GLN A 1 171 ? 7.595 -4.885 1.352 1.00 96.75 171 GLN A O 1
ATOM 1328 N N . TYR A 1 172 ? 8.214 -2.740 1.627 1.00 97.25 172 TYR A N 1
ATOM 1329 C CA . TYR A 1 172 ? 6.857 -2.208 1.640 1.00 97.25 172 TYR A CA 1
ATOM 1330 C C . TYR A 1 172 ? 6.145 -2.470 0.312 1.00 97.25 172 TYR A C 1
ATOM 1332 O O . TYR A 1 172 ? 5.014 -2.950 0.314 1.00 97.25 172 TYR A O 1
ATOM 1340 N N . ALA A 1 173 ? 6.804 -2.245 -0.826 1.00 98.19 173 ALA A N 1
ATOM 1341 C CA . ALA A 1 173 ? 6.227 -2.532 -2.134 1.00 98.19 173 ALA A CA 1
ATOM 1342 C C . ALA A 1 173 ? 5.805 -4.002 -2.264 1.00 98.19 173 ALA A C 1
ATOM 1344 O O . ALA A 1 173 ? 4.700 -4.275 -2.732 1.00 98.19 173 ALA A O 1
ATOM 1345 N N . ALA A 1 174 ? 6.618 -4.946 -1.774 1.00 97.75 174 ALA A N 1
ATOM 1346 C CA . ALA A 1 174 ? 6.254 -6.361 -1.752 1.00 97.75 174 ALA A CA 1
ATOM 1347 C C . ALA A 1 174 ? 4.997 -6.637 -0.901 1.00 97.75 174 ALA A C 1
ATOM 1349 O O . ALA A 1 174 ? 4.129 -7.402 -1.327 1.00 97.75 174 ALA A O 1
ATOM 1350 N N . LEU A 1 175 ? 4.852 -5.987 0.261 1.00 98.19 175 LEU A N 1
ATOM 1351 C CA . LEU A 1 175 ? 3.648 -6.091 1.101 1.00 98.19 175 LEU A CA 1
ATOM 1352 C C . LEU A 1 175 ? 2.407 -5.512 0.403 1.00 98.19 175 LEU A C 1
ATOM 1354 O O . LEU A 1 175 ? 1.356 -6.152 0.378 1.00 98.19 175 LEU A O 1
ATOM 1358 N N . GLY A 1 176 ? 2.532 -4.334 -0.212 1.00 98.38 176 GLY A N 1
ATOM 1359 C CA . GLY A 1 176 ? 1.439 -3.693 -0.945 1.00 98.38 176 GLY A CA 1
ATOM 1360 C C . GLY A 1 176 ? 0.999 -4.508 -2.162 1.00 98.38 176 GLY A C 1
ATOM 1361 O O . GLY A 1 176 ? -0.193 -4.723 -2.372 1.00 98.38 176 GLY A O 1
ATOM 1362 N N . LEU A 1 177 ? 1.953 -5.036 -2.932 1.00 98.50 177 LEU A N 1
ATOM 1363 C CA . LEU A 1 177 ? 1.679 -5.920 -4.066 1.00 98.50 177 LEU A CA 1
ATOM 1364 C C . LEU A 1 177 ? 1.044 -7.238 -3.618 1.00 98.50 177 LEU A C 1
ATOM 1366 O O . LEU A 1 177 ? 0.142 -7.737 -4.290 1.00 98.50 177 LEU A O 1
ATOM 1370 N N . ARG A 1 178 ? 1.440 -7.776 -2.459 1.00 98.25 178 ARG A N 1
ATOM 1371 C CA . ARG A 1 178 ? 0.771 -8.939 -1.872 1.00 98.25 178 ARG A CA 1
ATOM 1372 C C . ARG A 1 178 ? -0.692 -8.639 -1.529 1.00 98.25 178 ARG A C 1
ATOM 1374 O O . ARG A 1 178 ? -1.554 -9.434 -1.895 1.00 98.25 178 ARG A O 1
ATOM 1381 N N . ALA A 1 179 ? -0.985 -7.495 -0.911 1.00 98.12 179 ALA A N 1
ATOM 1382 C CA . ALA A 1 179 ? -2.366 -7.069 -0.665 1.00 98.12 179 ALA A CA 1
ATOM 1383 C C . ALA A 1 179 ? -3.158 -6.922 -1.981 1.00 98.12 179 ALA A C 1
ATOM 1385 O O . ALA A 1 179 ? -4.289 -7.391 -2.097 1.00 98.12 179 ALA A O 1
ATOM 1386 N N . CYS A 1 180 ? -2.539 -6.365 -3.026 1.00 98.50 180 CYS A N 1
ATOM 1387 C CA . CYS A 1 180 ? -3.159 -6.279 -4.350 1.00 98.50 180 CYS A CA 1
ATOM 1388 C C . CYS A 1 180 ? -3.482 -7.664 -4.931 1.00 98.50 180 CYS A C 1
ATOM 1390 O O . CYS A 1 180 ? -4.589 -7.898 -5.418 1.00 98.50 180 CYS A O 1
ATOM 1392 N N . HIS A 1 181 ? -2.540 -8.602 -4.854 1.00 98.12 181 HIS A N 1
ATOM 1393 C CA . HIS A 1 181 ? -2.751 -9.977 -5.298 1.00 98.12 181 HIS A CA 1
ATOM 1394 C C . HIS A 1 181 ? -3.923 -10.644 -4.557 1.00 98.12 181 HIS A C 1
ATOM 1396 O O . HIS A 1 181 ? -4.793 -11.258 -5.185 1.00 98.12 181 HIS A O 1
ATOM 1402 N N . ASP A 1 182 ? -3.988 -10.475 -3.236 1.00 96.81 182 ASP A N 1
ATOM 1403 C CA . ASP A 1 182 ? -5.032 -11.065 -2.392 1.00 96.81 182 ASP A CA 1
ATOM 1404 C C . ASP A 1 182 ? -6.415 -10.439 -2.659 1.00 96.81 182 ASP A C 1
ATOM 1406 O O . ASP A 1 182 ? -7.439 -11.116 -2.528 1.00 96.81 182 ASP A O 1
ATOM 1410 N N . ALA A 1 183 ? -6.452 -9.197 -3.155 1.00 97.00 183 ALA A N 1
ATOM 1411 C CA . ALA A 1 183 ? -7.642 -8.535 -3.692 1.00 97.00 183 ALA A CA 1
ATOM 1412 C C . ALA A 1 183 ? -8.003 -8.949 -5.133 1.00 97.00 183 ALA A C 1
ATOM 1414 O O . ALA A 1 183 ? -8.976 -8.455 -5.700 1.00 97.00 183 ALA A O 1
ATOM 1415 N N . GLY A 1 184 ? -7.262 -9.874 -5.750 1.00 96.75 184 GLY A N 1
ATOM 1416 C CA . GLY A 1 184 ? -7.528 -10.372 -7.101 1.00 96.75 184 GLY A CA 1
ATOM 1417 C C . GLY A 1 184 ? -6.925 -9.557 -8.232 1.00 96.75 184 GLY A C 1
ATOM 1418 O O . GLY A 1 184 ? -7.330 -9.743 -9.380 1.00 96.75 184 GLY A O 1
ATOM 1419 N N . ILE A 1 185 ? -5.960 -8.693 -7.944 1.00 97.88 185 ILE A N 1
ATOM 1420 C CA . ILE A 1 185 ? -5.197 -8.025 -8.991 1.00 97.88 185 ILE A CA 1
ATOM 1421 C C . ILE A 1 185 ? -4.165 -9.007 -9.560 1.00 97.88 185 ILE A C 1
ATOM 1423 O O . ILE A 1 185 ? -3.393 -9.617 -8.819 1.00 97.88 185 ILE A O 1
ATOM 1427 N N . LEU A 1 186 ? -4.167 -9.198 -10.878 1.00 97.38 186 LEU A N 1
ATOM 1428 C CA . LEU A 1 186 ? -3.216 -10.062 -11.569 1.00 97.38 186 LEU A CA 1
ATOM 1429 C C . LEU A 1 186 ? -1.955 -9.258 -11.873 1.00 97.38 186 LEU A C 1
ATOM 1431 O O . LEU A 1 186 ? -1.968 -8.359 -12.713 1.00 97.38 186 LEU A O 1
ATOM 1435 N N . LEU A 1 187 ? -0.877 -9.594 -11.166 1.00 97.19 187 LEU A N 1
ATOM 1436 C CA . LEU A 1 187 ? 0.423 -8.951 -11.313 1.00 97.19 187 LEU A CA 1
ATOM 1437 C C . LEU A 1 187 ? 1.258 -9.652 -12.400 1.00 97.19 187 LEU A C 1
ATOM 1439 O O . LEU A 1 187 ? 1.270 -10.887 -12.456 1.00 97.19 187 LEU A O 1
ATOM 1443 N N . PRO A 1 188 ? 1.993 -8.902 -13.239 1.00 96.88 188 PRO A N 1
ATOM 1444 C CA . PRO A 1 188 ? 2.914 -9.483 -14.210 1.00 96.88 188 PRO A CA 1
ATOM 1445 C C . PRO A 1 188 ? 4.072 -10.212 -13.511 1.00 96.88 188 PRO A C 1
ATOM 1447 O O . PRO A 1 188 ? 4.559 -9.781 -12.464 1.00 96.88 188 PRO A O 1
ATOM 1450 N N . LYS A 1 189 ? 4.536 -11.319 -14.106 1.00 96.75 189 LYS A N 1
ATOM 1451 C CA . LYS A 1 189 ? 5.597 -12.161 -13.527 1.00 96.75 189 LYS A CA 1
ATOM 1452 C C . LYS A 1 189 ? 6.957 -11.468 -13.513 1.00 96.75 189 LYS A C 1
ATOM 1454 O O . LYS A 1 189 ? 7.652 -11.564 -12.505 1.00 96.75 189 LYS A O 1
ATOM 1459 N N . ASP A 1 190 ? 7.319 -10.770 -14.588 1.00 96.75 190 ASP A N 1
ATOM 1460 C CA . ASP A 1 190 ? 8.685 -10.260 -14.762 1.00 96.75 190 ASP A CA 1
ATOM 1461 C C . ASP A 1 190 ? 9.079 -9.257 -13.665 1.00 96.75 190 ASP A C 1
ATOM 1463 O O . ASP A 1 190 ? 10.122 -9.460 -13.039 1.00 96.75 190 ASP A O 1
ATOM 1467 N N . PRO A 1 191 ? 8.234 -8.267 -13.295 1.00 96.62 191 PRO A N 1
ATOM 1468 C CA . PRO A 1 191 ? 8.501 -7.412 -12.137 1.00 96.62 191 PRO A CA 1
ATOM 1469 C C . PRO A 1 191 ? 8.714 -8.191 -10.835 1.00 96.62 191 PRO A C 1
ATOM 1471 O O . PRO A 1 191 ? 9.592 -7.857 -10.041 1.00 96.62 191 PRO A O 1
ATOM 1474 N N . MET A 1 192 ? 7.950 -9.264 -10.607 1.00 97.38 192 MET A N 1
ATOM 1475 C CA . MET A 1 192 ? 8.055 -10.053 -9.375 1.00 97.38 192 MET A CA 1
ATOM 1476 C C . MET A 1 192 ? 9.346 -10.874 -9.344 1.00 97.38 192 MET A C 1
ATOM 1478 O O . MET A 1 192 ? 9.988 -10.997 -8.301 1.00 97.38 192 MET A O 1
ATOM 1482 N N . GLN A 1 193 ? 9.752 -11.416 -10.493 1.00 97.62 193 GLN A N 1
ATOM 1483 C CA . GLN A 1 193 ? 11.012 -12.140 -10.637 1.00 97.62 193 GLN A CA 1
ATOM 1484 C C . GLN A 1 193 ? 12.215 -11.216 -10.462 1.00 97.62 193 GLN A C 1
ATOM 1486 O O . GLN A 1 193 ? 13.174 -11.596 -9.791 1.00 97.62 193 GLN A O 1
ATOM 1491 N N . LEU A 1 194 ? 12.144 -10.000 -11.001 1.00 97.31 194 LEU A N 1
ATOM 1492 C CA . LEU A 1 194 ? 13.195 -9.001 -10.860 1.00 97.31 194 LEU A CA 1
ATOM 1493 C C . LEU A 1 194 ? 13.362 -8.561 -9.398 1.00 97.31 194 LEU A C 1
ATOM 1495 O O . LEU A 1 194 ? 14.479 -8.548 -8.885 1.00 97.31 194 LEU A O 1
ATOM 1499 N N . ALA A 1 195 ? 12.254 -8.311 -8.694 1.00 96.75 195 ALA A N 1
ATOM 1500 C CA . ALA A 1 195 ? 12.276 -8.034 -7.259 1.00 96.75 195 ALA A CA 1
ATOM 1501 C C . ALA A 1 195 ? 12.892 -9.200 -6.472 1.00 96.75 195 ALA A C 1
ATOM 1503 O O . ALA A 1 195 ? 13.785 -9.005 -5.651 1.00 96.75 195 ALA A O 1
ATOM 1504 N N . ARG A 1 196 ? 12.451 -10.436 -6.749 1.00 96.56 196 ARG A N 1
ATOM 1505 C CA . ARG A 1 196 ? 12.991 -11.644 -6.107 1.00 96.56 196 ARG A CA 1
ATOM 1506 C C . ARG A 1 196 ? 14.496 -11.785 -6.333 1.00 96.56 196 ARG A C 1
ATOM 1508 O O . ARG A 1 196 ? 15.196 -12.166 -5.402 1.00 96.56 196 ARG A O 1
ATOM 1515 N N . LYS A 1 197 ? 14.977 -11.514 -7.550 1.00 96.56 197 LYS A N 1
ATOM 1516 C CA . LYS A 1 197 ? 16.404 -11.552 -7.881 1.00 96.56 197 LYS A CA 1
ATOM 1517 C C . LYS A 1 197 ? 17.187 -10.600 -6.976 1.00 96.56 197 LYS A C 1
ATOM 1519 O O . LYS A 1 197 ? 18.096 -11.063 -6.295 1.00 96.56 197 LYS A O 1
ATOM 1524 N N . TRP A 1 198 ? 16.769 -9.333 -6.893 1.00 95.38 198 TRP A N 1
ATOM 1525 C CA . TRP A 1 198 ? 17.402 -8.345 -6.014 1.00 95.38 198 TRP A CA 1
ATOM 1526 C C . TRP A 1 198 ? 17.500 -8.840 -4.567 1.00 95.38 198 TRP A C 1
ATOM 1528 O O . TRP A 1 198 ? 18.585 -8.880 -4.004 1.00 95.38 198 TRP A O 1
ATOM 1538 N N . TRP A 1 199 ? 16.385 -9.295 -3.987 1.00 93.56 199 TRP A N 1
ATOM 1539 C CA . TRP A 1 199 ? 16.342 -9.761 -2.595 1.00 93.56 199 TRP A CA 1
ATOM 1540 C C . TRP A 1 199 ? 17.231 -10.966 -2.288 1.00 93.56 199 TRP A C 1
ATOM 1542 O O . TRP A 1 199 ? 17.579 -11.179 -1.129 1.00 93.56 199 TRP A O 1
ATOM 1552 N N . ILE A 1 200 ? 17.534 -11.796 -3.284 1.00 93.88 200 ILE A N 1
ATOM 1553 C CA . ILE A 1 200 ? 18.451 -12.929 -3.124 1.00 93.88 200 ILE A CA 1
ATOM 1554 C C . ILE A 1 200 ? 19.896 -12.440 -3.204 1.00 93.88 200 ILE A C 1
ATOM 1556 O O . ILE A 1 200 ? 20.715 -12.841 -2.387 1.00 93.88 200 ILE A O 1
ATOM 1560 N N . GLU A 1 201 ? 20.195 -11.565 -4.162 1.00 93.31 201 GLU A N 1
ATOM 1561 C CA . GLU A 1 201 ? 21.550 -11.071 -4.424 1.00 93.31 201 GLU A CA 1
ATOM 1562 C C . GLU A 1 201 ? 22.022 -10.023 -3.403 1.00 93.31 201 GLU A C 1
ATOM 1564 O O . GLU A 1 201 ? 23.220 -9.867 -3.203 1.00 93.31 201 GLU A O 1
ATOM 1569 N N . SER A 1 202 ? 21.105 -9.314 -2.736 1.00 90.06 202 SER A N 1
ATOM 1570 C CA . SER A 1 202 ? 21.425 -8.241 -1.787 1.00 90.06 202 SER A CA 1
ATOM 1571 C C . SER A 1 202 ? 21.515 -8.696 -0.324 1.00 90.06 202 SER A C 1
ATOM 1573 O O . SER A 1 202 ? 21.503 -7.850 0.573 1.00 90.06 202 SER A O 1
ATOM 1575 N N . GLN A 1 203 ? 21.504 -10.004 -0.045 1.00 87.69 203 GLN A N 1
ATOM 1576 C CA . GLN A 1 203 ? 21.683 -10.496 1.324 1.00 87.69 203 GLN A CA 1
ATOM 1577 C C . GLN A 1 203 ? 23.159 -10.421 1.697 1.00 87.69 203 GLN A C 1
ATOM 1579 O O . GLN A 1 203 ? 24.008 -10.950 0.986 1.00 87.69 203 GLN A O 1
ATOM 1584 N N . HIS A 1 204 ? 23.458 -9.771 2.819 1.00 82.75 204 HIS A N 1
ATOM 1585 C CA . HIS A 1 204 ? 24.793 -9.824 3.402 1.00 82.75 204 HIS A CA 1
ATOM 1586 C C . HIS A 1 204 ? 25.011 -11.189 4.061 1.00 82.75 204 HIS A C 1
ATOM 1588 O O . HIS A 1 204 ? 24.123 -11.683 4.767 1.00 82.75 204 HIS A O 1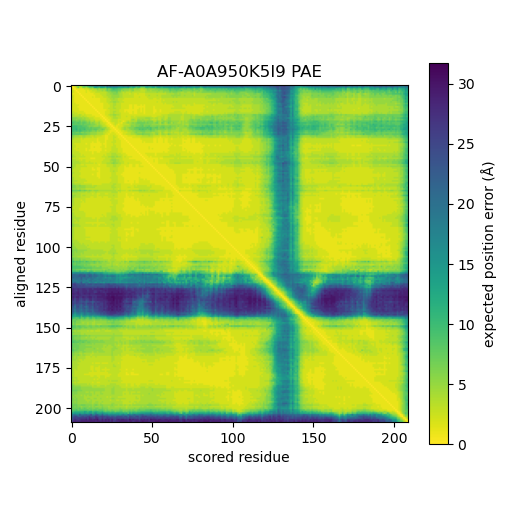
ATOM 1594 N N . ASP A 1 205 ? 26.192 -11.777 3.864 1.00 78.44 205 ASP A N 1
ATOM 1595 C CA . ASP A 1 205 ? 26.618 -12.928 4.655 1.00 78.44 205 ASP A CA 1
ATOM 1596 C C . ASP A 1 205 ? 26.730 -12.519 6.126 1.00 78.44 205 ASP A C 1
ATOM 1598 O O . ASP A 1 205 ? 27.248 -11.457 6.465 1.00 78.44 205 ASP A O 1
ATOM 1602 N N . LYS A 1 206 ? 26.244 -13.378 7.026 1.00 66.31 206 LYS A N 1
ATOM 1603 C CA . LYS A 1 206 ? 26.264 -13.141 8.481 1.00 66.31 206 LYS A CA 1
ATOM 1604 C C . LYS A 1 206 ? 27.670 -13.209 9.107 1.00 66.31 206 LYS A C 1
ATOM 1606 O O . LYS A 1 206 ? 27.764 -13.274 10.327 1.00 66.31 206 LYS A O 1
ATOM 1611 N N . SER A 1 207 ? 28.737 -13.293 8.314 1.00 61.28 207 SER A N 1
ATOM 1612 C CA . SER A 1 207 ? 30.083 -13.665 8.773 1.00 61.28 207 SER A CA 1
ATOM 1613 C C . SER A 1 207 ? 31.093 -12.518 8.840 1.00 61.28 207 SER A C 1
ATOM 1615 O O . SER A 1 207 ? 32.290 -12.779 8.779 1.00 61.28 207 SER A O 1
ATOM 1617 N N . GLU A 1 208 ? 30.649 -11.276 8.991 1.00 52.62 208 GLU A N 1
ATOM 1618 C CA . GLU A 1 208 ? 31.534 -10.164 9.352 1.00 52.62 208 GLU A CA 1
ATOM 1619 C C . GLU A 1 208 ? 30.954 -9.422 10.561 1.00 52.62 208 GLU A C 1
ATOM 1621 O O . GLU A 1 208 ? 30.252 -8.430 10.404 1.00 52.62 208 GLU A O 1
ATOM 1626 N N . ASP A 1 209 ? 31.229 -9.966 11.751 1.00 49.03 209 ASP A N 1
ATOM 1627 C CA . ASP A 1 209 ? 31.281 -9.275 13.050 1.00 49.03 209 ASP A CA 1
ATOM 1628 C C . ASP A 1 209 ? 32.390 -9.924 13.901 1.00 49.03 209 ASP A C 1
ATOM 1630 O O . ASP A 1 209 ? 32.408 -11.177 13.998 1.00 49.03 209 ASP A O 1
#

Solvent-accessible surface area (backbone atoms only — not comparable to full-atom values): 11982 Å² total; per-residue (Å²): 133,65,62,68,63,50,54,52,50,50,53,51,51,56,58,50,60,72,73,53,84,60,61,54,41,76,95,76,72,34,80,58,45,57,62,62,54,47,43,48,34,63,76,68,65,54,59,76,86,36,69,67,50,42,53,49,52,50,50,60,73,70,52,80,70,44,38,42,69,61,37,21,47,48,17,41,41,40,35,71,75,39,21,64,86,38,31,69,63,26,33,24,35,42,30,43,52,43,28,23,29,11,72,59,28,30,15,38,66,48,60,70,55,89,62,36,84,64,38,56,71,74,43,83,51,79,86,73,76,87,78,92,74,91,74,85,77,92,70,66,93,87,67,81,84,74,75,84,66,56,48,37,33,47,44,67,72,83,47,70,32,54,70,64,49,42,71,67,42,31,52,46,47,52,53,17,47,48,28,21,44,74,29,29,33,43,73,60,62,66,66,53,52,37,28,51,49,39,66,64,72,69,59,76,76,90,82,82,128